Protein AF-A0A7N4UYV8-F1 (afdb_monomer_lite)

Foldseek 3Di:
DDDALVQQDDPPAGDDQVSVCVRVVHHDDPVRVVVVRCQCPPPVCVCVSPPDDDLVSCLVVPPDDPVCSVVSVVVVVVVVPPPPDCALQNVVCVVQVHDDDPVLVVVLVVCLVPPDPDPVVSVVLVCLSRVVDQWQLNCCVVVVPGDQDAPVPQRDGGDSLQNQPVPPVCPVVLLVVVLVVCVVVQWDWDDDSCCRRRVRTDVVRVDPDDDGPRCPDSDPDPDDDD

Sequence (226 aa):
MIVYLSDLWSRKEFVSKEELELIIEHQIDHFDYIKLKSFCTNKTNADKIRRKAINWEIIFIFKGSDKGLISKIYRELTQISKNPSHSPIDKWSKDMNRQFSDEEIKAISSHVKRCFKSLLIKEMQIETTLRYHYTPLRLAKMTGKDKDKCWMGCGKSGTPIHCWWNCEWIQPFWRAIWNYVQKVIKLCTSFGSSSVSIGLISQRDLKGGKGTHMCTNVCGDPFCSG

Secondary structure (DSSP, 8-state):
-PPPGGGGEETTEEPPHHHHHHHHTS---HHHHHHHHHHHHSHHHHHHHSPPPPHHHHHHH--S--TTHHHHHHHHHHHHTTS----HHHHHHHHHT-PPPHHHHHHHHHHHHHS-S-HHHHHHHHHHHHT-S--HHHHHHHHSSS--B-TT--SSB--HHIIIII-TTTHHHHHHHHHHHHHHHT------HHHHHH----HHHH---S-----S-----TT---

Structure (mmCIF, N/CA/C/O backbone):
data_AF-A0A7N4UYV8-F1
#
_entry.id   AF-A0A7N4UYV8-F1
#
loop_
_atom_site.group_PDB
_atom_site.id
_atom_site.type_symbol
_atom_site.label_atom_id
_atom_site.label_alt_id
_atom_site.label_comp_id
_atom_site.label_asym_id
_atom_site.label_entity_id
_atom_site.label_seq_id
_atom_site.pdbx_PDB_ins_code
_atom_site.Cartn_x
_atom_site.Cartn_y
_atom_site.Cartn_z
_atom_site.occupancy
_atom_site.B_iso_or_equiv
_atom_site.auth_seq_id
_atom_site.auth_comp_id
_atom_site.auth_asym_id
_atom_site.auth_atom_id
_atom_site.pdbx_PDB_model_num
ATOM 1 N N . MET A 1 1 ? -30.801 7.891 12.976 1.00 55.25 1 MET A N 1
ATOM 2 C CA . MET A 1 1 ? -30.135 8.392 14.195 1.00 55.25 1 MET A CA 1
ATOM 3 C C . MET A 1 1 ? -29.378 7.241 14.843 1.00 55.25 1 MET A C 1
ATOM 5 O O . MET A 1 1 ? -29.887 6.130 14.808 1.00 55.25 1 MET A O 1
ATOM 9 N N . ILE A 1 2 ? -28.153 7.461 15.330 1.00 61.94 2 ILE A N 1
ATOM 10 C CA . ILE A 1 2 ? -27.351 6.415 15.989 1.00 61.94 2 ILE A CA 1
ATOM 11 C C . ILE A 1 2 ? -27.470 6.644 17.494 1.00 61.94 2 ILE A C 1
ATOM 13 O O . ILE A 1 2 ? -27.054 7.698 17.964 1.00 61.94 2 ILE A O 1
ATOM 17 N N . VAL A 1 3 ? -28.046 5.675 18.203 1.00 68.62 3 VAL A N 1
ATOM 18 C CA . VAL A 1 3 ? -28.129 5.645 19.669 1.00 68.62 3 VAL A CA 1
ATOM 19 C C . VAL A 1 3 ? -26.936 4.843 20.169 1.00 68.62 3 VAL A C 1
ATOM 21 O O . VAL A 1 3 ? -26.739 3.699 19.747 1.00 68.62 3 VAL A O 1
ATOM 24 N N . TYR A 1 4 ? -26.120 5.431 21.035 1.00 72.75 4 TYR A N 1
ATOM 25 C CA . TYR A 1 4 ? -24.986 4.737 21.626 1.00 72.75 4 TYR A CA 1
ATOM 26 C C . TYR A 1 4 ? -25.391 4.086 22.942 1.00 72.75 4 TYR A C 1
ATOM 28 O O . TYR A 1 4 ? -26.245 4.579 23.673 1.00 72.75 4 TYR A O 1
ATOM 36 N N . LEU A 1 5 ? -24.725 2.982 23.290 1.00 75.50 5 LEU A N 1
ATOM 37 C CA . LEU A 1 5 ? -24.926 2.342 24.592 1.00 75.50 5 LEU A CA 1
ATOM 38 C C . LEU A 1 5 ? -24.689 3.336 25.737 1.00 75.50 5 LEU A C 1
ATOM 40 O O . LEU A 1 5 ? -25.431 3.306 26.704 1.00 75.50 5 LEU A O 1
ATOM 44 N N . SER A 1 6 ? -23.740 4.268 25.609 1.00 73.50 6 SER A N 1
ATOM 45 C CA . SER A 1 6 ? -23.512 5.327 26.604 1.00 73.50 6 SER A CA 1
ATOM 46 C C . SER A 1 6 ? -24.747 6.170 26.919 1.00 73.50 6 SER A C 1
ATOM 48 O O . SER A 1 6 ? -24.865 6.648 28.042 1.00 73.50 6 SER A O 1
ATOM 50 N N . ASP A 1 7 ? -25.656 6.328 25.959 1.00 77.75 7 ASP A N 1
ATOM 51 C CA . ASP A 1 7 ? -26.807 7.225 26.068 1.00 77.75 7 ASP A CA 1
ATOM 52 C C . ASP A 1 7 ? -27.906 6.621 26.961 1.00 77.75 7 ASP A C 1
ATOM 54 O O . ASP A 1 7 ? -28.762 7.332 27.470 1.00 77.75 7 ASP A O 1
ATOM 58 N N . LEU A 1 8 ? -27.844 5.313 27.241 1.00 83.00 8 LEU A N 1
ATOM 59 C CA . LEU A 1 8 ? -28.787 4.610 28.119 1.00 83.00 8 LEU A CA 1
ATOM 60 C C . LEU A 1 8 ? -28.547 4.866 29.620 1.00 83.00 8 LEU A C 1
ATOM 62 O O . LEU A 1 8 ? -29.268 4.324 30.465 1.00 83.00 8 LEU A O 1
ATOM 66 N N . TRP A 1 9 ? -27.528 5.650 29.984 1.00 82.56 9 TRP A N 1
ATOM 67 C CA . TRP A 1 9 ? -27.183 5.925 31.379 1.00 82.56 9 TRP A CA 1
ATOM 68 C C . TRP A 1 9 ? -27.086 7.419 31.684 1.00 82.56 9 TRP A C 1
ATOM 70 O O . TRP A 1 9 ? -26.301 8.146 31.080 1.00 82.56 9 TRP A O 1
ATOM 80 N N . SER A 1 10 ? -27.775 7.839 32.746 1.00 78.81 10 SER A N 1
ATOM 81 C CA . SER A 1 10 ? -27.548 9.122 33.409 1.00 78.81 10 SER A CA 1
ATOM 82 C C . SER A 1 10 ? -26.638 8.889 34.617 1.00 78.81 10 SER A C 1
ATOM 84 O O . SER A 1 10 ? -27.043 8.381 35.667 1.00 78.81 10 SER A O 1
ATOM 86 N N . ARG A 1 11 ? -25.345 9.200 34.457 1.00 73.94 11 ARG A N 1
ATOM 87 C CA . ARG A 1 11 ? -24.272 8.944 35.443 1.00 73.94 11 ARG A CA 1
ATOM 88 C C . ARG A 1 11 ? -24.119 7.459 35.813 1.00 73.94 11 ARG A C 1
ATOM 90 O O . ARG A 1 11 ? -23.289 6.766 35.235 1.00 73.94 11 ARG A O 1
ATOM 97 N N . LYS A 1 12 ? -24.859 6.987 36.824 1.00 74.56 12 LYS A N 1
ATOM 98 C CA . LYS A 1 12 ? -24.811 5.613 37.363 1.00 74.56 12 LYS A CA 1
ATOM 99 C C . LYS A 1 12 ? -26.143 4.876 37.240 1.00 74.56 12 LYS A C 1
ATOM 101 O O . LYS A 1 12 ? -26.173 3.662 37.462 1.00 74.56 12 LYS A O 1
ATOM 106 N N . GLU A 1 13 ? -27.211 5.571 36.872 1.00 80.06 13 GLU A N 1
ATOM 107 C CA . GLU A 1 13 ? -28.561 5.024 36.790 1.00 80.06 13 GLU A CA 1
ATOM 108 C C . GLU A 1 13 ? -28.989 4.890 35.330 1.00 80.06 13 GLU A C 1
ATOM 110 O O . GLU A 1 13 ? -28.494 5.598 34.454 1.00 80.06 13 GLU A O 1
ATOM 115 N N . PHE A 1 14 ? -29.832 3.897 35.058 1.00 84.88 14 PHE A N 1
ATOM 116 C CA . PHE A 1 14 ? -30.417 3.717 33.732 1.00 84.88 14 PHE A CA 1
ATOM 117 C C . PHE A 1 14 ? -31.440 4.830 33.495 1.00 84.88 14 PHE A C 1
ATOM 119 O O . PHE A 1 14 ? -32.207 5.127 34.412 1.00 84.88 14 PHE A O 1
ATOM 126 N N . VAL A 1 15 ? -31.438 5.421 32.299 1.00 89.62 15 VAL A N 1
ATOM 127 C CA . VAL A 1 15 ? -32.311 6.555 31.950 1.00 89.62 15 VAL A CA 1
ATOM 128 C C . VAL A 1 15 ? -33.794 6.245 32.174 1.00 89.62 15 VAL A C 1
ATOM 130 O O . VAL A 1 15 ? -34.234 5.083 32.118 1.00 89.62 15 VAL A O 1
ATOM 133 N N . SER A 1 16 ? -34.578 7.284 32.462 1.00 90.81 16 SER A N 1
ATOM 134 C CA . SER A 1 16 ? -36.032 7.140 32.572 1.00 90.81 16 SER A CA 1
ATOM 135 C C . SER A 1 16 ? -36.642 6.752 31.219 1.00 90.81 16 SER A C 1
ATOM 137 O O . SER A 1 16 ? -35.983 6.808 30.177 1.00 90.81 16 SER A O 1
ATOM 139 N N . LYS A 1 17 ? -37.903 6.307 31.224 1.00 90.06 17 LYS A N 1
ATOM 140 C CA . LYS A 1 17 ? -38.595 5.972 29.976 1.00 90.06 17 LYS A CA 1
ATOM 141 C C . LYS A 1 17 ? -38.700 7.211 29.082 1.00 90.06 17 LYS A C 1
ATOM 143 O O . LYS A 1 17 ? -38.385 7.142 27.902 1.00 90.06 17 LYS A O 1
ATOM 148 N N . GLU A 1 18 ? -39.052 8.340 29.680 1.00 89.44 18 GLU A N 1
ATOM 149 C CA . GLU A 1 18 ? -39.218 9.633 29.018 1.00 89.44 18 GLU A CA 1
ATOM 150 C C . GLU A 1 18 ? -37.887 10.139 28.444 1.00 89.44 18 GLU A C 1
ATOM 152 O O . GLU A 1 18 ? -37.827 10.583 27.302 1.00 89.44 18 GLU A O 1
ATOM 157 N N . GLU A 1 19 ? -36.793 10.020 29.203 1.00 88.94 19 GLU A N 1
ATOM 158 C CA . GLU A 1 19 ? -35.448 10.370 28.728 1.00 88.94 19 GLU A CA 1
ATOM 159 C C . GLU A 1 19 ? -35.010 9.493 27.549 1.00 88.94 19 GLU A C 1
ATOM 161 O O . GLU A 1 19 ? -34.422 9.990 26.589 1.00 88.94 19 GLU A O 1
ATOM 166 N N . LEU A 1 20 ? -35.314 8.193 27.595 1.00 88.38 20 LEU A N 1
ATOM 167 C CA . LEU A 1 20 ? -34.989 7.281 26.505 1.00 88.38 20 LEU A CA 1
ATOM 168 C C . LEU A 1 20 ? -35.766 7.629 25.233 1.00 88.38 20 LEU A C 1
ATOM 170 O O . LEU A 1 20 ? -35.172 7.654 24.159 1.00 88.38 20 LEU A O 1
ATOM 174 N N . GLU A 1 21 ? -37.061 7.921 25.354 1.00 90.25 21 GLU A N 1
ATOM 175 C CA . GLU A 1 21 ? -37.921 8.331 24.236 1.00 90.25 21 GLU A CA 1
ATOM 176 C C . GLU A 1 21 ? -37.428 9.625 23.575 1.00 90.25 21 GLU A C 1
ATOM 178 O O . GLU A 1 21 ? -37.479 9.748 22.351 1.00 90.25 21 GLU A O 1
ATOM 183 N N . LEU A 1 22 ? -36.869 10.554 24.361 1.00 88.31 22 LEU A N 1
ATOM 184 C CA . LEU A 1 22 ? -36.211 11.757 23.844 1.00 88.31 22 LEU A CA 1
ATOM 185 C C . LEU A 1 22 ? -34.933 11.435 23.058 1.00 88.31 22 LEU A C 1
ATOM 187 O O . LEU A 1 22 ? -34.687 12.044 22.023 1.00 88.31 22 LEU A O 1
ATOM 191 N N . ILE A 1 23 ? -34.127 10.478 23.525 1.00 85.31 23 ILE A N 1
ATOM 192 C CA . ILE A 1 23 ? -32.871 10.078 22.864 1.00 85.31 23 ILE A CA 1
ATOM 193 C C . ILE A 1 23 ? -33.139 9.339 21.550 1.00 85.31 23 ILE A C 1
ATOM 195 O O . ILE A 1 23 ? -32.412 9.520 20.573 1.00 85.31 23 ILE A O 1
ATOM 199 N N . ILE A 1 24 ? -34.154 8.473 21.528 1.00 86.31 24 ILE A N 1
ATOM 200 C CA . ILE A 1 24 ? -34.499 7.669 20.349 1.00 86.31 24 ILE A CA 1
ATOM 201 C C . ILE A 1 24 ? -35.490 8.378 19.414 1.00 86.31 24 ILE A C 1
ATOM 203 O O . ILE A 1 24 ? -35.749 7.859 18.329 1.00 86.31 24 ILE A O 1
ATOM 207 N N . GLU A 1 25 ? -36.007 9.547 19.815 1.00 86.44 25 GLU A N 1
ATOM 208 C CA . GLU A 1 25 ? -37.045 10.330 19.118 1.0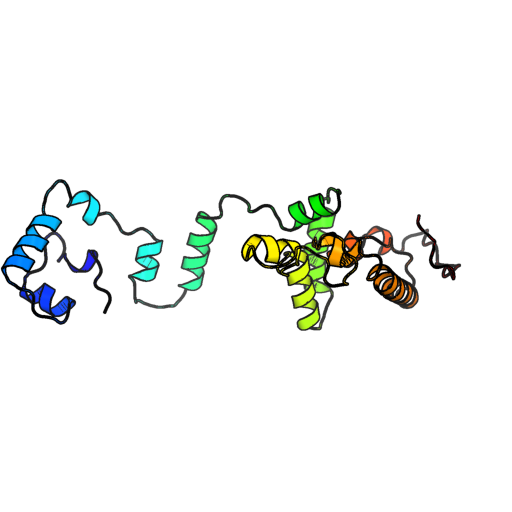0 86.44 25 GLU A CA 1
ATOM 209 C C . GLU A 1 25 ? -38.264 9.470 18.722 1.00 86.44 25 GLU A C 1
ATOM 211 O O . GLU A 1 25 ? -38.882 9.649 17.670 1.00 86.44 25 GLU A O 1
ATOM 216 N N . HIS A 1 26 ? -38.602 8.486 19.557 1.00 87.12 26 HIS A N 1
ATOM 217 C CA . HIS A 1 26 ? -39.658 7.510 19.303 1.00 87.12 26 HIS A CA 1
ATOM 218 C C . HIS A 1 26 ? -40.265 7.018 20.616 1.00 87.12 26 HIS A C 1
ATOM 220 O O . HIS A 1 26 ? -39.564 6.921 21.620 1.00 87.12 26 HIS A O 1
ATOM 226 N N . GLN A 1 27 ? -41.554 6.670 20.607 1.00 90.44 27 GLN A N 1
ATOM 227 C CA . GLN A 1 27 ? -42.181 6.050 21.775 1.00 90.44 27 GLN A CA 1
ATOM 228 C C . GLN A 1 27 ? -41.711 4.607 21.931 1.00 90.44 27 GLN A C 1
ATOM 230 O O . GLN A 1 27 ? -41.614 3.867 20.951 1.00 90.44 27 GLN A O 1
ATOM 235 N N . ILE A 1 28 ? -41.461 4.198 23.172 1.00 89.81 28 ILE A N 1
ATOM 236 C CA . ILE A 1 28 ? -41.141 2.813 23.503 1.00 89.81 28 ILE A CA 1
ATOM 237 C C . ILE A 1 28 ? -42.301 2.204 24.286 1.00 89.81 28 ILE A C 1
ATOM 239 O O . ILE A 1 28 ? -42.890 2.834 25.172 1.00 89.81 28 ILE A O 1
ATOM 243 N N . ASP A 1 29 ? -42.646 0.955 23.980 1.00 94.00 29 ASP A N 1
ATOM 244 C CA . ASP A 1 29 ? -43.611 0.236 24.801 1.00 94.00 29 ASP A CA 1
ATOM 245 C C . ASP A 1 29 ? -43.091 0.092 26.244 1.00 94.00 29 ASP A C 1
ATOM 247 O O . ASP A 1 29 ? -41.888 0.002 26.513 1.00 94.00 29 ASP A O 1
ATOM 251 N N . HIS A 1 30 ? -44.009 0.101 27.208 1.00 91.25 30 HIS A N 1
ATOM 252 C CA . HIS A 1 30 ? -43.644 0.023 28.617 1.00 91.25 30 HIS A CA 1
ATOM 253 C C . HIS A 1 30 ? -42.982 -1.320 28.978 1.00 91.25 30 HIS A C 1
ATOM 255 O O . HIS A 1 30 ? -42.017 -1.338 29.748 1.00 91.25 30 HIS A O 1
ATOM 261 N N . PHE A 1 31 ? -43.444 -2.441 28.411 1.00 92.75 31 PHE A N 1
ATOM 262 C CA . PHE A 1 31 ? -42.811 -3.742 28.632 1.00 92.75 31 PHE A CA 1
ATOM 263 C C . PHE A 1 31 ? -41.440 -3.819 27.963 1.00 92.75 31 PHE A C 1
ATOM 265 O O . PHE A 1 31 ? -40.508 -4.363 28.563 1.00 92.75 31 PHE A O 1
ATOM 272 N N . ASP A 1 32 ? -41.283 -3.226 26.779 1.00 91.31 32 ASP A N 1
ATOM 273 C CA . ASP A 1 32 ? -39.985 -3.147 26.102 1.00 91.31 32 ASP A CA 1
ATOM 274 C C . ASP A 1 32 ? -38.971 -2.322 26.904 1.00 91.31 32 ASP A C 1
ATOM 276 O O . ASP A 1 32 ? -37.829 -2.760 27.083 1.00 91.31 32 ASP A O 1
ATOM 280 N N . TYR A 1 33 ? -39.391 -1.193 27.487 1.00 92.38 33 TYR A N 1
ATOM 281 C CA . TYR A 1 33 ? -38.558 -0.416 28.411 1.00 92.38 33 TYR A CA 1
ATOM 282 C C . TYR A 1 33 ? -38.120 -1.247 29.625 1.00 92.38 33 TYR A C 1
ATOM 284 O O . TYR A 1 33 ? -36.933 -1.276 29.960 1.00 92.38 33 TYR A O 1
ATOM 292 N N . ILE A 1 34 ? -39.045 -1.969 30.272 1.00 91.38 34 ILE A N 1
ATOM 293 C CA . ILE A 1 34 ? -38.721 -2.831 31.422 1.00 91.38 34 ILE A CA 1
ATOM 294 C C . ILE A 1 34 ? -37.726 -3.921 31.021 1.00 91.38 34 ILE A C 1
ATOM 296 O O . ILE A 1 34 ? -36.760 -4.178 31.747 1.00 91.38 34 ILE A O 1
ATOM 300 N N . LYS A 1 35 ? -37.936 -4.556 29.867 1.00 91.75 35 LYS A N 1
ATOM 301 C CA . LYS A 1 35 ? -37.077 -5.630 29.363 1.00 91.75 35 LYS A CA 1
ATOM 302 C C . LYS A 1 35 ? -35.672 -5.119 29.055 1.00 91.75 35 LYS A C 1
ATOM 304 O O . LYS A 1 35 ? -34.695 -5.744 29.473 1.00 91.75 35 LYS A O 1
ATOM 309 N N . LEU A 1 36 ? -35.565 -3.963 28.402 1.00 89.06 36 LEU A N 1
ATOM 310 C CA . LEU A 1 36 ? -34.295 -3.296 28.126 1.00 89.06 36 LEU A CA 1
ATOM 311 C C . LEU A 1 36 ? -33.577 -2.911 29.427 1.00 89.06 36 LEU A C 1
ATOM 313 O O . LEU A 1 36 ? -32.414 -3.268 29.619 1.00 89.06 36 LEU A O 1
ATOM 317 N N . LYS A 1 37 ? -34.282 -2.265 30.363 1.00 89.50 37 LYS A N 1
ATOM 318 C CA . LYS A 1 37 ? -33.741 -1.882 31.674 1.00 89.50 37 LYS A CA 1
ATOM 319 C C . LYS A 1 37 ? -33.238 -3.097 32.448 1.00 89.50 37 LYS A C 1
ATOM 321 O O . LYS A 1 37 ? -32.127 -3.072 32.975 1.00 89.50 37 LYS A O 1
ATOM 326 N N . SER A 1 38 ? -34.017 -4.176 32.490 1.00 88.75 38 SER A N 1
ATOM 327 C CA . SER A 1 38 ? -33.638 -5.438 33.135 1.00 88.75 38 SER A CA 1
ATOM 328 C C . SER A 1 38 ? -32.370 -6.029 32.512 1.00 88.75 38 SER A C 1
ATOM 330 O O . SER A 1 38 ? -31.422 -6.364 33.224 1.00 88.75 38 SER A O 1
ATOM 332 N N . PHE A 1 39 ? -32.301 -6.074 31.179 1.00 87.31 39 PHE A N 1
ATOM 333 C CA . PHE A 1 39 ? -31.140 -6.590 30.455 1.00 87.31 39 PHE A CA 1
ATOM 334 C C . PHE A 1 39 ? -29.868 -5.776 30.736 1.00 87.31 39 PHE A C 1
ATOM 336 O O . PHE A 1 39 ? -28.810 -6.352 30.999 1.00 87.31 39 PHE A O 1
ATOM 343 N N . CYS A 1 40 ? -29.984 -4.447 30.719 1.00 82.81 40 CYS A N 1
ATOM 344 C CA . CYS A 1 40 ? -28.881 -3.509 30.915 1.00 82.81 40 CYS A CA 1
ATOM 345 C C . CYS A 1 40 ? -28.409 -3.390 32.377 1.00 82.81 40 CYS A C 1
ATOM 347 O O . CYS A 1 40 ? -27.260 -3.014 32.614 1.00 82.81 40 CYS A O 1
ATOM 349 N N . THR A 1 41 ? -29.267 -3.695 33.356 1.00 82.56 41 THR A N 1
ATOM 350 C CA . THR A 1 41 ? -28.953 -3.594 34.799 1.00 82.56 41 THR A CA 1
ATOM 351 C C . THR A 1 41 ? -28.601 -4.929 35.458 1.00 82.56 41 THR A C 1
ATOM 353 O O . THR A 1 41 ? -28.092 -4.938 36.580 1.00 82.56 41 THR A O 1
ATOM 356 N N . ASN A 1 42 ? -28.805 -6.057 34.770 1.00 85.19 42 ASN A N 1
ATOM 357 C CA . ASN A 1 42 ? -28.395 -7.375 35.252 1.00 85.19 42 ASN A CA 1
ATOM 358 C C . ASN A 1 42 ? -26.879 -7.410 35.527 1.00 85.19 42 ASN A C 1
ATOM 360 O O . ASN A 1 42 ? -26.090 -7.128 34.629 1.00 85.19 42 ASN A O 1
ATOM 364 N N . LYS A 1 43 ? -26.467 -7.817 36.737 1.00 74.44 43 LYS A N 1
ATOM 365 C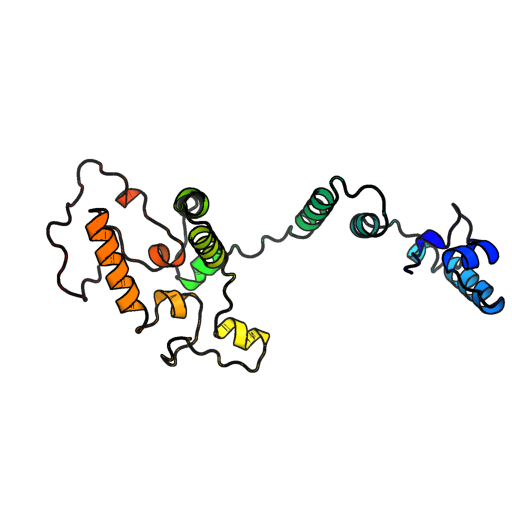 CA . LYS A 1 43 ? -25.058 -7.886 37.175 1.00 74.44 43 LYS A CA 1
ATOM 366 C C . LYS A 1 43 ? -24.139 -8.617 36.189 1.00 74.44 43 LYS A C 1
ATOM 368 O O . LYS A 1 43 ? -23.008 -8.190 36.005 1.00 74.44 43 LYS A O 1
ATOM 373 N N . THR A 1 44 ? -24.607 -9.674 35.520 1.00 75.19 44 THR A N 1
ATOM 374 C CA . THR A 1 44 ? -23.781 -10.432 34.557 1.00 75.19 44 THR A CA 1
ATOM 375 C C . THR A 1 44 ? -23.500 -9.669 33.260 1.00 75.19 44 THR A C 1
ATOM 377 O O . THR A 1 44 ? -22.501 -9.931 32.587 1.00 75.19 44 THR A O 1
ATOM 380 N N . ASN A 1 45 ? -24.387 -8.744 32.889 1.00 73.81 45 ASN A N 1
ATOM 381 C CA . ASN A 1 45 ? -24.315 -7.973 31.648 1.00 73.81 45 ASN A CA 1
ATOM 382 C C . ASN A 1 45 ? -23.846 -6.535 31.891 1.00 73.81 45 ASN A C 1
ATOM 384 O O . ASN A 1 45 ? -23.205 -5.955 31.017 1.00 73.81 45 ASN A O 1
ATOM 388 N N . ALA A 1 46 ? -24.117 -5.982 33.074 1.00 71.94 46 ALA A N 1
ATOM 389 C CA . ALA A 1 46 ? -23.816 -4.607 33.444 1.00 71.94 46 ALA A CA 1
ATOM 390 C C . ALA A 1 46 ? -22.333 -4.277 33.244 1.00 71.94 46 ALA A C 1
ATOM 392 O O . ALA A 1 46 ? -22.034 -3.251 32.646 1.00 71.94 46 ALA A O 1
ATOM 393 N N . ASP A 1 47 ? -21.412 -5.162 33.636 1.00 73.12 47 ASP A N 1
ATOM 394 C CA . ASP A 1 47 ? -19.968 -4.928 33.475 1.00 73.12 47 ASP A CA 1
ATOM 395 C C . ASP A 1 47 ? -19.512 -4.986 32.009 1.00 73.12 47 ASP A C 1
ATOM 397 O O . ASP A 1 47 ? -18.638 -4.227 31.588 1.00 73.12 47 ASP A O 1
ATOM 401 N N . LYS A 1 48 ? -20.135 -5.850 31.195 1.00 75.44 48 LYS A N 1
ATOM 402 C CA . LYS A 1 48 ? -19.853 -5.948 29.752 1.00 75.44 48 LYS A CA 1
ATOM 403 C C . LYS A 1 48 ? -20.357 -4.722 29.000 1.00 75.44 48 LYS A C 1
ATOM 405 O O . LYS A 1 48 ? -19.702 -4.263 28.065 1.00 75.44 48 LYS A O 1
ATOM 410 N N . ILE A 1 49 ? -21.514 -4.206 29.406 1.00 74.25 49 ILE A N 1
ATOM 411 C CA . ILE A 1 49 ? -22.161 -3.072 28.755 1.00 74.25 49 ILE A CA 1
ATOM 412 C C . ILE A 1 49 ? -21.556 -1.740 29.229 1.00 74.25 49 ILE A C 1
ATOM 414 O O . ILE A 1 49 ? -21.316 -0.856 28.412 1.00 74.25 49 ILE A O 1
ATOM 418 N N . ARG A 1 50 ? -21.218 -1.616 30.519 1.00 71.44 50 ARG A N 1
ATOM 419 C CA . ARG A 1 50 ? -20.562 -0.433 31.111 1.00 71.44 50 ARG A CA 1
ATOM 420 C C . ARG A 1 50 ? -19.051 -0.404 30.902 1.00 71.44 50 ARG A C 1
ATOM 422 O O . ARG A 1 50 ? -18.349 0.349 31.583 1.00 71.44 50 ARG A O 1
ATOM 429 N N . ARG A 1 51 ? -18.516 -1.215 29.986 1.00 76.06 51 ARG A N 1
ATOM 430 C CA . ARG A 1 51 ? -17.088 -1.165 29.683 1.00 76.06 51 ARG A CA 1
ATOM 431 C C . ARG A 1 51 ? -16.711 0.238 29.219 1.00 76.06 51 ARG A C 1
ATOM 433 O O . ARG A 1 51 ? -17.454 0.906 28.502 1.00 76.06 51 ARG A O 1
ATOM 440 N N . LYS A 1 52 ? -15.518 0.675 29.609 1.00 72.00 52 LYS A N 1
ATOM 441 C CA . LYS A 1 52 ? -14.975 1.945 29.139 1.00 72.00 52 LYS A CA 1
ATOM 442 C C . LYS A 1 52 ? -14.829 1.886 27.616 1.00 72.00 52 LYS A C 1
ATOM 444 O O . LYS A 1 52 ? -14.274 0.917 27.091 1.00 72.00 52 LYS A O 1
ATOM 449 N N . ALA A 1 53 ? -15.326 2.912 26.928 1.00 74.94 53 ALA A N 1
ATOM 450 C CA . ALA A 1 53 ? -15.124 3.059 25.494 1.00 74.94 53 ALA A CA 1
ATOM 451 C C . ALA A 1 53 ? -13.619 3.061 25.185 1.00 74.94 53 ALA A C 1
ATOM 453 O O . ALA A 1 53 ? -12.840 3.731 25.874 1.00 74.94 53 ALA A O 1
ATOM 454 N N . ILE A 1 54 ? -13.202 2.304 24.172 1.00 80.44 54 ILE A N 1
ATOM 455 C CA . ILE A 1 54 ? -11.811 2.351 23.706 1.00 80.44 54 ILE A CA 1
ATOM 456 C C . ILE A 1 54 ? -11.575 3.640 22.914 1.00 80.44 54 ILE A C 1
ATOM 458 O O . ILE A 1 54 ? -12.519 4.255 22.422 1.00 80.44 54 ILE A O 1
ATOM 462 N N . ASN A 1 55 ? -10.315 4.050 22.754 1.00 80.75 55 ASN A N 1
ATOM 463 C CA . ASN A 1 55 ? -9.966 5.299 22.063 1.00 80.75 55 ASN A CA 1
ATOM 464 C C . ASN A 1 55 ? -10.647 5.446 20.689 1.00 80.75 55 ASN A C 1
ATOM 466 O O . ASN A 1 55 ? -11.088 6.539 20.348 1.00 80.75 55 ASN A O 1
ATOM 470 N N . TRP A 1 56 ? -10.788 4.350 19.936 1.00 81.75 56 TRP A N 1
ATOM 471 C CA . TRP A 1 56 ? -11.523 4.315 18.667 1.00 81.75 56 TRP A CA 1
ATOM 472 C C . TRP A 1 56 ? -12.994 4.690 18.809 1.00 81.75 56 TRP A C 1
ATOM 474 O O . TRP A 1 56 ? -13.491 5.531 18.071 1.00 81.75 56 TRP A O 1
ATOM 484 N N . GLU A 1 57 ? -13.685 4.098 19.775 1.00 77.94 57 GLU A N 1
ATOM 485 C CA . GLU A 1 57 ? -15.093 4.394 20.033 1.00 77.94 57 GLU A CA 1
ATOM 486 C C . GLU A 1 57 ? -15.259 5.842 20.481 1.00 77.94 57 GLU A C 1
ATOM 488 O O . GLU A 1 57 ? -16.159 6.524 20.013 1.00 77.94 57 GLU A O 1
ATOM 493 N N . ILE A 1 58 ? -14.333 6.358 21.294 1.00 80.44 58 ILE A N 1
ATOM 494 C CA . ILE A 1 58 ? -14.322 7.772 21.688 1.00 80.44 58 ILE A CA 1
ATOM 495 C C . ILE A 1 58 ? -14.164 8.683 20.460 1.00 80.44 58 ILE A C 1
ATOM 497 O O . ILE A 1 58 ? -14.850 9.697 20.377 1.00 80.44 58 ILE A O 1
ATOM 501 N N . ILE A 1 59 ? -13.307 8.331 19.494 1.00 82.25 59 ILE A N 1
ATOM 502 C CA . ILE A 1 59 ? -13.131 9.095 18.246 1.00 82.25 59 ILE A CA 1
ATOM 503 C C . ILE A 1 59 ? -14.436 9.160 17.437 1.00 82.25 59 ILE A C 1
ATOM 505 O O . ILE A 1 59 ? -14.731 10.209 16.872 1.00 82.25 59 ILE A O 1
ATOM 509 N N . PHE A 1 60 ? -15.219 8.077 17.395 1.00 75.00 60 PHE A N 1
ATOM 510 C CA . PHE A 1 60 ? -16.474 8.025 16.632 1.00 75.00 60 PHE A CA 1
ATOM 511 C C . PHE A 1 60 ? -17.685 8.605 17.379 1.00 75.00 60 PHE A C 1
ATOM 513 O O . PHE A 1 60 ? -18.582 9.163 16.750 1.00 75.00 60 PHE A O 1
ATOM 520 N N . ILE A 1 61 ? -17.718 8.488 18.709 1.00 72.25 61 ILE A N 1
ATOM 521 C CA . ILE A 1 61 ? -18.825 8.963 19.553 1.00 72.25 61 ILE A CA 1
ATOM 522 C C . ILE A 1 61 ? -18.713 10.474 19.800 1.00 72.25 61 ILE A C 1
ATOM 524 O O . ILE A 1 61 ? -19.721 11.180 19.838 1.00 72.25 61 ILE A O 1
ATOM 528 N N . PHE A 1 62 ? -17.495 11.000 19.964 1.00 69.56 62 PHE A N 1
ATOM 529 C CA . PHE A 1 62 ? -17.290 12.392 20.355 1.00 69.56 62 PHE A CA 1
ATOM 530 C C . PHE A 1 62 ? -17.430 13.341 19.154 1.00 69.56 62 PHE A C 1
ATOM 532 O O . PHE A 1 62 ? -16.444 13.712 18.520 1.00 69.56 62 PHE A O 1
ATOM 539 N N . LYS A 1 63 ? -18.661 13.800 18.887 1.00 63.53 63 LYS A N 1
ATOM 540 C CA . LYS A 1 63 ? -19.011 14.851 17.903 1.00 63.53 63 LYS A CA 1
ATOM 541 C C . LYS A 1 63 ? -18.570 16.265 18.330 1.00 63.53 63 LYS A C 1
ATOM 543 O O . LYS A 1 63 ? -19.311 17.232 18.183 1.00 63.53 63 LYS A O 1
ATOM 548 N N . GLY A 1 64 ? -17.406 16.375 18.965 1.00 71.44 64 GLY A N 1
ATOM 549 C CA . GLY A 1 64 ? -16.848 17.649 19.405 1.00 71.44 64 GLY A CA 1
ATOM 550 C C . GLY A 1 64 ? -16.217 18.411 18.241 1.00 71.44 64 GLY A C 1
ATOM 551 O O . GLY A 1 64 ? -16.760 18.498 17.149 1.00 71.44 64 GLY A O 1
ATOM 552 N N . SER A 1 65 ? -15.029 18.965 18.468 1.00 73.75 65 SER A N 1
ATOM 553 C CA . SER A 1 65 ? -14.277 19.627 17.403 1.00 73.75 65 SER A CA 1
ATOM 554 C C . SER A 1 65 ? -13.520 18.618 16.536 1.00 73.75 65 SER A C 1
ATOM 556 O O . SER A 1 65 ? -12.748 17.808 17.055 1.00 73.75 65 SER A O 1
ATOM 558 N N . ASP A 1 66 ? -13.633 18.773 15.216 1.00 78.00 66 ASP A N 1
ATOM 559 C CA . ASP A 1 66 ? -12.831 18.045 14.220 1.00 78.00 66 ASP A CA 1
ATOM 560 C C . ASP A 1 66 ? -11.336 18.412 14.264 1.00 78.00 66 ASP A C 1
ATOM 562 O O . ASP A 1 66 ? -10.490 17.773 13.625 1.00 78.00 66 ASP A O 1
ATOM 566 N N . LYS A 1 67 ? -10.964 19.438 15.042 1.00 83.31 67 LYS A N 1
ATOM 567 C CA . LYS A 1 67 ? -9.578 19.887 15.165 1.00 83.31 67 LYS A CA 1
ATOM 568 C C . LYS A 1 67 ? -8.701 18.772 15.742 1.00 83.31 67 LYS A C 1
ATOM 570 O O . LYS A 1 67 ? -8.832 18.362 16.896 1.00 83.31 67 LYS A O 1
ATOM 575 N N . GLY A 1 68 ? -7.757 18.302 14.928 1.00 84.50 68 GLY A N 1
ATOM 576 C CA . GLY A 1 68 ? -6.826 17.233 15.298 1.00 84.50 68 GLY A CA 1
ATOM 577 C C . GLY A 1 68 ? -7.436 15.827 15.280 1.00 84.50 68 GLY A C 1
ATOM 578 O O . GLY A 1 68 ? -6.789 14.896 15.762 1.00 84.50 68 GLY A O 1
ATOM 579 N N . LEU A 1 69 ? -8.642 15.649 14.724 1.00 85.94 69 LEU A N 1
ATOM 580 C CA . LEU A 1 69 ? -9.281 14.339 14.569 1.00 85.94 69 LEU A CA 1
ATOM 581 C C . LEU A 1 69 ? -8.422 13.399 13.714 1.00 85.94 69 LEU A C 1
ATOM 583 O O . LEU A 1 69 ? -8.133 12.280 14.131 1.00 85.94 69 LEU A O 1
ATOM 587 N N . ILE A 1 70 ? -7.915 13.898 12.583 1.00 84.56 70 ILE A N 1
ATOM 588 C CA . ILE A 1 70 ? -6.992 13.164 11.705 1.00 84.56 70 ILE A CA 1
ATOM 589 C C . ILE A 1 70 ? -5.765 12.684 12.494 1.00 84.56 70 ILE A C 1
ATOM 591 O O . ILE A 1 70 ? -5.417 11.509 12.435 1.00 84.56 70 ILE A O 1
ATOM 595 N N . SER A 1 71 ? -5.142 13.554 13.294 1.00 86.88 71 SER A N 1
ATOM 596 C CA . SER A 1 71 ? -3.967 13.194 14.099 1.00 86.88 71 SER A CA 1
ATOM 597 C C . SER A 1 71 ? -4.277 12.120 15.147 1.00 86.88 71 SER A C 1
ATOM 599 O O . SER A 1 71 ? -3.458 11.229 15.372 1.00 86.88 71 SER A O 1
ATOM 601 N N . LYS A 1 72 ? -5.460 12.175 15.775 1.00 86.50 72 LYS A N 1
ATOM 602 C CA . LYS A 1 72 ? -5.926 11.135 16.706 1.00 86.50 72 LYS A CA 1
ATOM 603 C C . LYS A 1 72 ? -6.110 9.801 15.981 1.00 86.50 72 LYS A C 1
ATOM 605 O O . LYS A 1 72 ? -5.581 8.803 16.457 1.00 86.50 72 LYS A O 1
ATOM 610 N N . ILE A 1 73 ? -6.762 9.798 14.816 1.00 88.19 73 ILE A N 1
ATOM 611 C CA . ILE A 1 73 ? -6.944 8.597 13.984 1.00 88.19 73 ILE A CA 1
ATOM 612 C C . ILE A 1 73 ? -5.585 8.003 13.596 1.00 88.19 73 ILE A C 1
ATOM 614 O O . ILE A 1 73 ? -5.352 6.817 13.813 1.00 88.19 73 ILE A O 1
ATOM 618 N N . TYR A 1 74 ? -4.656 8.821 13.093 1.00 84.69 74 TYR A N 1
ATOM 619 C CA . TYR A 1 74 ? -3.312 8.364 12.726 1.00 84.69 74 TYR A CA 1
ATOM 620 C C . TYR A 1 74 ? -2.566 7.733 13.904 1.00 84.69 74 TYR A C 1
ATOM 622 O O . TYR A 1 74 ? -1.918 6.700 13.735 1.00 84.69 74 TYR A O 1
ATOM 630 N N . ARG A 1 75 ? -2.669 8.312 15.106 1.00 86.25 75 ARG A N 1
ATOM 631 C CA . ARG A 1 75 ? -2.043 7.752 16.310 1.00 86.25 75 ARG A CA 1
ATOM 632 C C . ARG A 1 75 ? -2.604 6.372 16.650 1.00 86.25 75 ARG A C 1
ATOM 634 O O . ARG A 1 75 ? -1.819 5.465 16.912 1.00 86.25 75 ARG A O 1
ATOM 641 N N . GLU A 1 76 ? -3.925 6.203 16.618 1.00 87.38 76 GLU A N 1
ATOM 642 C CA . GLU A 1 76 ? -4.550 4.904 16.896 1.00 87.38 76 GLU A CA 1
ATOM 643 C C . GLU A 1 76 ? -4.220 3.866 15.807 1.00 87.38 76 GLU A C 1
ATOM 645 O O . GLU A 1 76 ? -3.892 2.724 16.128 1.00 87.38 76 GLU A O 1
ATOM 650 N N . LEU A 1 77 ? -4.203 4.259 14.526 1.00 83.75 77 LEU A N 1
ATOM 651 C CA . LEU A 1 77 ? -3.772 3.389 13.420 1.00 83.75 77 LEU A CA 1
ATOM 652 C C . LEU A 1 77 ? -2.322 2.921 13.590 1.00 83.75 77 LEU A C 1
ATOM 654 O O . LEU A 1 77 ? -2.032 1.738 13.419 1.00 83.75 77 LEU A O 1
ATOM 658 N N . THR A 1 78 ? -1.426 3.830 13.984 1.00 80.31 78 THR A N 1
ATOM 659 C CA . THR A 1 78 ? 0.000 3.528 14.192 1.00 80.31 78 THR A CA 1
ATOM 660 C C . THR A 1 78 ? 0.210 2.519 15.328 1.00 80.31 78 THR A C 1
ATOM 662 O O . THR A 1 78 ? 1.113 1.687 15.271 1.00 80.31 78 THR A O 1
ATOM 665 N N . GLN A 1 79 ? -0.635 2.551 16.366 1.00 78.69 79 GLN A N 1
ATOM 666 C CA . GLN A 1 79 ? -0.578 1.582 17.465 1.00 78.69 79 GLN A CA 1
ATOM 667 C C . GLN A 1 79 ? -1.055 0.182 17.060 1.00 78.69 79 GLN A C 1
ATOM 669 O O . GLN A 1 79 ? -0.577 -0.801 17.627 1.00 78.69 79 GLN A O 1
ATOM 674 N N . ILE A 1 80 ? -1.979 0.083 16.100 1.00 75.38 80 ILE A N 1
ATOM 675 C CA . ILE A 1 80 ? -2.457 -1.197 15.555 1.00 75.38 80 ILE A CA 1
ATOM 676 C C . ILE A 1 80 ? -1.432 -1.777 14.576 1.00 75.38 80 ILE A C 1
ATOM 678 O O . ILE A 1 80 ? -1.200 -2.985 14.559 1.00 75.38 80 ILE A O 1
ATOM 682 N N . SER A 1 81 ? -0.752 -0.930 13.801 1.00 65.19 81 SER A N 1
ATOM 683 C CA . SER A 1 81 ? 0.241 -1.344 12.806 1.00 65.19 81 SER A CA 1
ATOM 684 C C . SER A 1 81 ? 1.608 -1.733 13.395 1.00 65.19 81 SER A C 1
ATOM 686 O O . SER A 1 81 ? 2.625 -1.580 12.724 1.00 65.19 81 SER A O 1
ATOM 688 N N . LYS A 1 82 ? 1.669 -2.227 14.642 1.00 60.72 82 LYS A N 1
ATOM 689 C CA . LYS A 1 82 ? 2.920 -2.659 15.305 1.00 60.72 82 LYS A CA 1
ATOM 690 C C . LYS A 1 82 ? 3.610 -3.832 14.613 1.00 60.72 82 LYS A C 1
ATOM 692 O O . LYS A 1 82 ? 4.804 -4.027 14.811 1.00 60.72 82 LYS A O 1
ATOM 697 N N . ASN A 1 83 ? 2.881 -4.592 13.799 1.00 56.81 83 ASN A N 1
ATOM 698 C CA . ASN A 1 83 ? 3.503 -5.518 12.869 1.00 56.81 83 ASN A CA 1
ATOM 699 C C . ASN A 1 83 ? 4.012 -4.701 11.681 1.00 56.81 83 ASN A C 1
ATOM 701 O O . ASN A 1 83 ? 3.177 -4.132 10.969 1.00 56.81 83 ASN A O 1
ATOM 705 N N . PRO A 1 84 ? 5.332 -4.634 11.433 1.00 53.88 84 PRO A N 1
ATOM 706 C CA . PRO A 1 84 ? 5.819 -4.063 10.195 1.00 53.88 84 PRO A CA 1
ATOM 707 C C . PRO A 1 84 ? 5.218 -4.903 9.069 1.00 53.88 84 PRO A C 1
ATOM 709 O O . PRO A 1 84 ? 5.581 -6.060 8.862 1.00 53.88 84 PRO A O 1
ATOM 712 N N . SER A 1 85 ? 4.227 -4.339 8.374 1.00 54.88 85 SER A N 1
ATOM 713 C CA . SER A 1 85 ? 3.810 -4.846 7.072 1.00 54.88 85 SER A CA 1
ATOM 714 C C . SER A 1 85 ? 5.088 -5.080 6.278 1.00 54.88 85 SER A C 1
ATOM 716 O O . SER A 1 85 ? 5.928 -4.178 6.258 1.00 54.88 85 SER A O 1
ATOM 718 N N . HIS A 1 86 ? 5.265 -6.273 5.689 1.00 59.28 86 HIS A N 1
ATOM 719 C CA . HIS A 1 86 ? 6.426 -6.556 4.841 1.00 59.28 86 HIS A CA 1
ATOM 720 C C . HIS A 1 86 ? 6.658 -5.351 3.940 1.00 59.28 86 HIS A C 1
ATOM 722 O O . HIS A 1 86 ? 5.761 -5.003 3.154 1.00 59.28 86 HIS A O 1
ATOM 728 N N . SER A 1 87 ? 7.811 -4.700 4.103 1.00 76.50 87 SER A N 1
ATOM 729 C CA . SER A 1 87 ? 8.094 -3.453 3.417 1.00 76.50 87 SER A CA 1
ATOM 730 C C . SER A 1 87 ? 7.893 -3.696 1.921 1.00 76.50 87 SER A C 1
ATOM 732 O O . SER A 1 87 ? 8.249 -4.770 1.421 1.00 76.50 87 SER A O 1
ATOM 734 N N . PRO A 1 88 ? 7.305 -2.757 1.161 1.00 83.31 88 PRO A N 1
ATOM 735 C CA . PRO A 1 88 ? 7.280 -2.862 -0.295 1.00 83.31 88 PRO A CA 1
ATOM 736 C C . PRO A 1 88 ? 8.662 -3.207 -0.870 1.00 83.31 88 PRO A C 1
ATOM 738 O O . PRO A 1 88 ? 8.749 -3.970 -1.828 1.00 83.31 88 PRO A O 1
ATOM 741 N N . ILE A 1 89 ? 9.727 -2.742 -0.208 1.00 84.88 89 ILE A N 1
ATOM 742 C CA . ILE A 1 89 ? 11.124 -3.062 -0.506 1.00 84.88 89 ILE A CA 1
ATOM 743 C C . ILE A 1 89 ? 11.437 -4.544 -0.284 1.00 84.88 89 ILE A C 1
ATOM 745 O O . ILE A 1 89 ? 12.044 -5.150 -1.157 1.00 84.88 89 ILE A O 1
ATOM 749 N N . ASP A 1 90 ? 10.982 -5.167 0.806 1.00 86.44 90 ASP A N 1
ATOM 750 C CA . ASP A 1 90 ? 11.177 -6.608 1.043 1.00 86.44 90 ASP A CA 1
ATOM 751 C C . ASP A 1 90 ? 10.508 -7.439 -0.053 1.00 86.44 90 ASP A C 1
ATOM 753 O O . ASP A 1 90 ? 11.021 -8.468 -0.492 1.00 86.44 90 ASP A O 1
ATOM 757 N N . LYS A 1 91 ? 9.338 -6.988 -0.521 1.00 88.25 91 LYS A N 1
ATOM 758 C CA . LYS A 1 91 ? 8.636 -7.651 -1.623 1.00 88.25 91 LYS A CA 1
ATOM 759 C C . LYS A 1 91 ? 9.377 -7.465 -2.947 1.00 88.25 91 LYS A C 1
ATOM 761 O O . LYS A 1 91 ? 9.464 -8.418 -3.713 1.00 88.25 91 LYS A O 1
ATOM 766 N N . TRP A 1 92 ? 9.932 -6.279 -3.200 1.00 88.38 92 TRP A N 1
ATOM 767 C CA . TRP A 1 92 ? 10.809 -6.046 -4.349 1.00 88.38 92 TRP A CA 1
ATOM 768 C C . TRP A 1 92 ? 12.090 -6.882 -4.280 1.00 88.38 92 TRP A C 1
ATOM 770 O O . TRP A 1 92 ? 12.487 -7.448 -5.291 1.00 88.38 92 TRP A O 1
ATOM 780 N N . SER A 1 93 ? 12.687 -7.019 -3.095 1.00 88.94 93 SER A N 1
ATOM 781 C CA . SER A 1 93 ? 13.871 -7.848 -2.844 1.00 88.94 93 SER A CA 1
ATOM 782 C C . SER A 1 93 ? 13.612 -9.307 -3.222 1.00 88.94 93 SER A C 1
ATOM 784 O O . SER A 1 93 ? 14.378 -9.903 -3.980 1.00 88.94 93 SER A O 1
ATOM 786 N N . LYS A 1 94 ? 12.462 -9.852 -2.804 1.00 88.94 94 LYS A N 1
ATOM 787 C CA . LYS A 1 94 ? 12.021 -11.202 -3.187 1.00 88.94 94 LYS A CA 1
ATOM 788 C C . LYS A 1 94 ? 11.791 -11.344 -4.692 1.00 88.94 94 LYS A C 1
ATOM 790 O O . LYS A 1 94 ? 12.302 -12.284 -5.288 1.00 88.94 94 LYS A O 1
ATOM 795 N N . ASP A 1 95 ? 11.056 -10.419 -5.308 1.00 87.50 95 ASP A N 1
ATOM 796 C CA . ASP A 1 95 ? 10.745 -10.467 -6.746 1.00 87.50 95 ASP A CA 1
ATOM 797 C C . ASP A 1 95 ? 12.002 -10.369 -7.628 1.00 87.50 95 ASP A C 1
ATOM 799 O O . ASP A 1 95 ? 12.054 -10.963 -8.704 1.00 87.50 95 ASP A O 1
ATOM 803 N N . MET A 1 96 ? 13.002 -9.601 -7.186 1.00 86.38 96 MET A N 1
ATOM 804 C CA . MET A 1 96 ? 14.273 -9.412 -7.893 1.00 86.38 96 MET A CA 1
ATOM 805 C C . MET A 1 96 ? 15.352 -10.417 -7.477 1.00 86.38 96 MET A C 1
ATOM 807 O O . MET A 1 96 ? 16.448 -10.373 -8.030 1.00 86.38 96 MET A O 1
ATOM 811 N N . ASN A 1 97 ? 15.061 -11.296 -6.513 1.00 88.06 97 ASN A N 1
ATOM 812 C CA . ASN A 1 97 ? 16.025 -12.205 -5.897 1.00 88.06 97 ASN A CA 1
ATOM 813 C C . ASN A 1 97 ? 17.323 -11.491 -5.455 1.00 88.06 97 ASN A C 1
ATOM 815 O O . ASN A 1 97 ? 18.431 -11.955 -5.720 1.00 88.06 97 ASN A O 1
ATOM 819 N N . ARG A 1 98 ? 17.182 -10.318 -4.822 1.00 87.00 98 ARG A N 1
ATOM 820 C CA . ARG A 1 98 ? 18.295 -9.436 -4.446 1.00 87.00 98 ARG A CA 1
ATOM 821 C C . ARG A 1 98 ? 18.027 -8.743 -3.116 1.00 87.00 98 ARG A C 1
ATOM 823 O O . ARG A 1 98 ? 16.989 -8.119 -2.949 1.00 87.00 98 ARG A O 1
ATOM 830 N N . GLN A 1 99 ? 19.015 -8.745 -2.224 1.00 87.06 99 GLN A N 1
ATOM 831 C CA . GLN A 1 99 ? 18.990 -7.921 -1.014 1.00 87.06 99 GLN A CA 1
ATOM 832 C C . GLN A 1 99 ? 19.430 -6.481 -1.318 1.00 87.06 99 GLN A C 1
ATOM 834 O O . GLN A 1 99 ? 20.385 -6.269 -2.068 1.00 87.06 99 GLN A O 1
ATOM 839 N N . PHE A 1 100 ? 18.731 -5.504 -0.739 1.00 84.88 100 PHE A N 1
ATOM 840 C CA . PHE A 1 100 ? 19.083 -4.083 -0.818 1.00 84.88 100 PHE A CA 1
ATOM 841 C C . PHE A 1 100 ? 19.797 -3.658 0.462 1.00 84.88 100 PHE A C 1
ATOM 843 O O . PHE A 1 100 ? 19.372 -4.053 1.547 1.00 84.88 100 PHE A O 1
ATOM 850 N N . SER A 1 101 ? 20.853 -2.849 0.345 1.00 87.00 101 SER A N 1
ATOM 851 C CA . SER A 1 101 ? 21.499 -2.263 1.528 1.00 87.00 101 SER A CA 1
ATOM 852 C C . SER A 1 101 ? 20.687 -1.092 2.091 1.00 87.00 101 SER A C 1
ATOM 854 O O . SER A 1 101 ? 19.878 -0.483 1.383 1.00 87.00 101 SER A O 1
ATOM 856 N N . ASP A 1 102 ? 20.933 -0.722 3.347 1.00 84.50 102 ASP A N 1
ATOM 857 C CA . ASP A 1 102 ? 20.274 0.427 3.979 1.00 84.50 102 ASP A CA 1
ATOM 858 C C . ASP A 1 102 ? 20.538 1.739 3.217 1.00 84.50 102 ASP A C 1
ATOM 860 O O . ASP A 1 102 ? 19.656 2.597 3.103 1.00 84.50 102 ASP A O 1
ATOM 864 N N . GLU A 1 103 ? 21.724 1.890 2.620 1.00 84.19 103 GLU A N 1
ATOM 865 C CA . GLU A 1 103 ? 22.061 3.026 1.760 1.00 84.19 103 GLU A CA 1
ATOM 866 C C . GLU A 1 103 ? 21.219 3.046 0.484 1.00 84.19 103 GLU A C 1
ATOM 868 O O . GLU A 1 103 ? 20.751 4.113 0.082 1.00 84.19 103 GLU A O 1
ATOM 873 N N . GLU A 1 104 ? 21.002 1.889 -0.146 1.00 84.44 104 GLU A N 1
ATOM 874 C CA . GLU A 1 104 ? 20.170 1.768 -1.347 1.00 84.44 104 GLU A CA 1
ATOM 875 C C . GLU A 1 104 ? 18.706 2.072 -1.029 1.00 84.44 104 GLU A C 1
ATOM 877 O O . GLU A 1 104 ? 18.059 2.837 -1.745 1.00 84.44 104 GLU A O 1
ATOM 882 N N . ILE A 1 105 ? 18.201 1.564 0.094 1.00 84.50 105 ILE A N 1
ATOM 883 C CA . ILE A 1 105 ? 16.852 1.845 0.600 1.00 84.50 105 ILE A CA 1
ATOM 884 C C . ILE A 1 105 ? 16.666 3.347 0.848 1.00 84.50 105 ILE A C 1
ATOM 886 O O . ILE A 1 105 ? 15.679 3.963 0.418 1.00 84.50 105 ILE A O 1
ATOM 890 N N . LYS A 1 106 ? 17.647 3.975 1.502 1.00 82.62 106 LYS A N 1
ATOM 891 C CA . LYS A 1 106 ? 17.651 5.420 1.743 1.00 82.62 106 LYS A CA 1
ATOM 892 C C . LYS A 1 106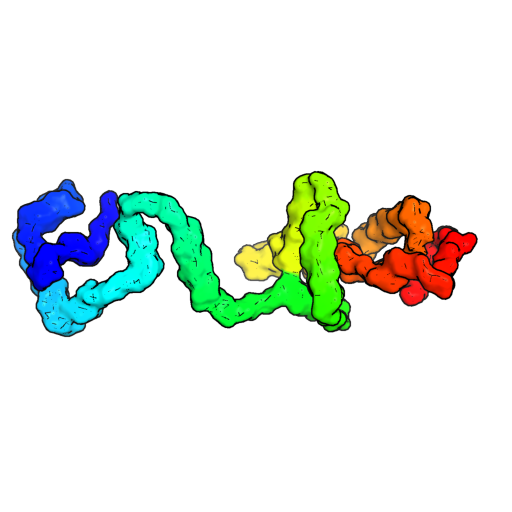 ? 17.741 6.208 0.435 1.00 82.62 106 LYS A C 1
ATOM 894 O O . LYS A 1 106 ? 17.042 7.212 0.289 1.00 82.62 106 LYS A O 1
ATOM 899 N N . ALA A 1 107 ? 18.542 5.753 -0.527 1.00 82.44 107 ALA A N 1
ATOM 900 C CA . ALA A 1 107 ? 18.642 6.369 -1.844 1.00 82.44 107 ALA A CA 1
ATOM 901 C C . ALA A 1 107 ? 17.301 6.311 -2.585 1.00 82.44 107 ALA A C 1
ATOM 903 O O . ALA A 1 107 ? 16.814 7.360 -2.999 1.00 82.44 107 ALA A O 1
ATOM 904 N N . ILE A 1 108 ? 16.659 5.140 -2.670 1.00 81.19 108 ILE A N 1
ATOM 905 C CA . ILE A 1 108 ? 15.343 4.961 -3.307 1.00 81.19 108 ILE A CA 1
ATOM 906 C C . ILE A 1 108 ? 14.332 5.943 -2.708 1.00 81.19 108 ILE A C 1
ATOM 908 O O . ILE A 1 108 ? 13.731 6.737 -3.431 1.00 81.19 108 ILE A O 1
ATOM 912 N N . SER A 1 109 ? 14.192 5.971 -1.379 1.00 78.88 109 SER A N 1
ATOM 913 C CA . SER A 1 109 ? 13.220 6.853 -0.712 1.00 78.88 109 SER A CA 1
ATOM 914 C C . SER A 1 109 ? 13.505 8.351 -0.911 1.00 78.88 109 SER A C 1
ATOM 916 O O . SER A 1 109 ? 12.575 9.157 -1.003 1.00 78.88 109 SER A O 1
ATOM 918 N N . SER A 1 110 ? 14.779 8.735 -1.014 1.00 79.81 110 SER A N 1
ATOM 919 C CA . SER A 1 110 ? 15.201 10.107 -1.309 1.00 79.81 110 SER A CA 1
ATOM 920 C C . SER A 1 110 ? 14.943 10.488 -2.772 1.00 79.81 110 SER A C 1
ATOM 922 O O . SER A 1 110 ? 14.435 11.577 -3.055 1.00 79.81 110 SER A O 1
ATOM 924 N N . HIS A 1 111 ? 15.234 9.582 -3.711 1.00 73.69 111 HIS A N 1
ATOM 925 C CA . HIS A 1 111 ? 15.064 9.802 -5.146 1.00 73.69 111 HIS A CA 1
ATOM 926 C C . HIS A 1 111 ? 13.607 10.072 -5.514 1.00 73.69 111 HIS A C 1
ATOM 928 O O . HIS A 1 111 ? 13.333 11.070 -6.180 1.00 73.69 111 HIS A O 1
ATOM 934 N N . VAL A 1 112 ? 12.667 9.271 -5.002 1.00 69.31 112 VAL A N 1
ATOM 935 C CA . VAL A 1 112 ? 11.230 9.478 -5.250 1.00 69.31 112 VAL A CA 1
ATOM 936 C C . VAL A 1 112 ? 10.771 10.880 -4.822 1.00 69.31 112 VAL A C 1
ATOM 938 O O . VAL A 1 112 ? 9.978 11.520 -5.512 1.00 69.31 112 VAL A O 1
ATOM 941 N N . LYS A 1 113 ? 11.320 11.420 -3.726 1.00 70.12 113 LYS A N 1
ATOM 942 C CA . LYS A 1 113 ? 10.981 12.769 -3.242 1.00 70.12 113 LYS A CA 1
ATOM 943 C C . LYS A 1 113 ? 11.593 13.885 -4.098 1.00 70.12 113 LYS A C 1
ATOM 945 O O . LYS A 1 113 ? 10.977 14.942 -4.248 1.00 70.12 113 LYS A O 1
ATOM 950 N N . ARG A 1 114 ? 12.796 13.675 -4.647 1.00 69.38 114 ARG A N 1
ATOM 951 C CA . ARG A 1 114 ? 13.640 14.747 -5.210 1.00 69.38 114 ARG A CA 1
ATOM 952 C C . ARG A 1 114 ? 13.697 14.802 -6.741 1.00 69.38 114 ARG A C 1
ATOM 954 O O . ARG A 1 114 ? 13.904 15.884 -7.279 1.00 69.38 114 ARG A O 1
ATOM 961 N N . CYS A 1 115 ? 13.544 13.681 -7.447 1.00 64.31 115 CYS A N 1
ATOM 962 C CA . CYS A 1 115 ? 13.961 13.577 -8.853 1.00 64.31 115 CYS A CA 1
ATOM 963 C C . CYS A 1 115 ? 13.033 14.239 -9.880 1.00 64.31 115 CYS A C 1
ATOM 965 O O . CYS A 1 115 ? 13.511 14.630 -10.942 1.00 64.31 115 CYS A O 1
ATOM 967 N N . PHE A 1 116 ? 11.738 14.404 -9.596 1.00 69.94 116 PHE A N 1
ATOM 968 C CA . PHE A 1 116 ? 10.778 14.834 -10.619 1.00 69.94 116 PHE A CA 1
ATOM 969 C C . PHE A 1 116 ? 10.044 16.123 -10.237 1.00 69.94 116 PHE A C 1
ATOM 971 O O . PHE A 1 116 ? 9.553 16.277 -9.120 1.00 69.94 116 PHE A O 1
ATOM 978 N N . LYS A 1 117 ? 9.952 17.075 -11.172 1.00 75.38 117 LYS A N 1
ATOM 979 C CA . LYS A 1 117 ? 9.130 18.287 -10.997 1.00 75.38 117 LYS A CA 1
ATOM 980 C C . LYS A 1 117 ? 7.652 18.031 -11.311 1.00 75.38 117 LYS A C 1
ATOM 982 O O . LYS A 1 117 ? 6.796 18.629 -10.673 1.00 75.38 117 LYS A O 1
ATOM 987 N N . SER A 1 118 ? 7.368 17.119 -12.243 1.00 84.31 118 SER A N 1
ATOM 988 C CA . SER A 1 118 ? 6.005 16.712 -12.596 1.00 84.31 118 SER A CA 1
ATOM 989 C C . SER A 1 118 ? 5.366 15.892 -11.475 1.00 84.31 118 SER A C 1
ATOM 991 O O . SER A 1 118 ? 5.956 14.914 -11.011 1.00 84.31 118 SER A O 1
ATOM 993 N N . LEU A 1 119 ? 4.157 16.284 -11.066 1.00 85.31 119 LEU A N 1
ATOM 994 C CA . LEU A 1 119 ? 3.370 15.558 -10.067 1.00 85.31 119 LEU A CA 1
ATOM 995 C C . LEU A 1 119 ? 2.981 14.165 -10.562 1.00 85.31 119 LEU A C 1
ATOM 997 O O . LEU A 1 119 ? 3.152 13.208 -9.819 1.00 85.31 119 LEU A O 1
ATOM 1001 N N . LEU A 1 120 ? 2.581 14.044 -11.831 1.00 85.25 120 LEU A N 1
ATOM 1002 C CA . LEU A 1 120 ? 2.198 12.764 -12.433 1.00 85.25 120 LEU A CA 1
ATOM 1003 C C . LEU A 1 120 ? 3.342 11.745 -12.364 1.00 85.25 120 LEU A C 1
ATOM 1005 O O . LEU A 1 120 ? 3.151 10.608 -11.956 1.00 85.25 120 LEU A O 1
ATOM 1009 N N . ILE A 1 121 ? 4.568 12.1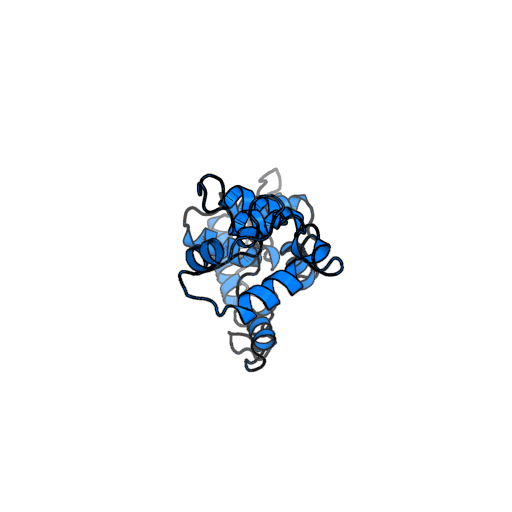64 -12.690 1.00 81.19 121 ILE A N 1
ATOM 1010 C CA . ILE A 1 121 ? 5.731 11.262 -12.667 1.00 81.19 121 ILE A CA 1
ATOM 1011 C C . ILE A 1 121 ? 6.113 10.895 -11.224 1.00 81.19 121 ILE A C 1
ATOM 1013 O O . ILE A 1 121 ? 6.478 9.752 -10.951 1.00 81.19 121 ILE A O 1
ATOM 1017 N N . LYS A 1 122 ? 6.007 11.846 -10.283 1.00 83.50 122 LYS A N 1
ATOM 1018 C CA . LYS A 1 122 ? 6.206 11.565 -8.852 1.00 83.50 122 LYS A CA 1
ATOM 1019 C C . LYS A 1 122 ? 5.214 10.526 -8.346 1.00 83.50 122 LYS A C 1
ATOM 1021 O O . LYS A 1 122 ? 5.627 9.587 -7.674 1.00 83.50 122 LYS A O 1
ATOM 1026 N N . GLU A 1 123 ? 3.938 10.702 -8.665 1.00 86.31 123 GLU A N 1
ATOM 1027 C CA . GLU A 1 123 ? 2.863 9.796 -8.276 1.00 86.31 123 GLU A CA 1
ATOM 1028 C C . GLU A 1 123 ? 3.106 8.396 -8.834 1.00 86.31 123 GLU A C 1
ATOM 1030 O O . GLU A 1 123 ? 3.205 7.452 -8.055 1.00 86.31 123 GLU A O 1
ATOM 1035 N N . MET A 1 124 ? 3.378 8.274 -10.136 1.00 83.88 124 MET A N 1
ATOM 1036 C CA . MET A 1 124 ? 3.709 6.990 -10.762 1.00 83.88 124 MET A CA 1
ATOM 1037 C C . MET A 1 124 ? 4.888 6.282 -10.078 1.00 83.88 124 MET A C 1
ATOM 1039 O O . MET A 1 124 ? 4.845 5.073 -9.837 1.00 83.88 124 MET A O 1
ATOM 1043 N N . GLN A 1 125 ? 5.947 7.019 -9.723 1.00 82.44 125 GLN A N 1
ATOM 1044 C CA . GLN A 1 125 ? 7.102 6.436 -9.040 1.00 82.44 125 GLN A CA 1
ATOM 1045 C C . GLN A 1 125 ? 6.762 5.992 -7.607 1.00 82.44 125 GLN A C 1
ATOM 1047 O O . GLN A 1 125 ? 7.230 4.941 -7.169 1.00 82.44 125 GLN A O 1
ATOM 1052 N N . ILE A 1 126 ? 5.946 6.760 -6.878 1.00 84.25 126 ILE A N 1
ATOM 1053 C CA . ILE A 1 126 ? 5.455 6.387 -5.542 1.00 84.25 126 ILE A CA 1
ATOM 1054 C C . ILE A 1 126 ? 4.600 5.121 -5.636 1.00 84.25 126 ILE A C 1
ATOM 1056 O O . ILE A 1 126 ? 4.836 4.169 -4.888 1.00 84.25 126 ILE A O 1
ATOM 1060 N N . GLU A 1 127 ? 3.646 5.086 -6.565 1.00 87.19 127 GLU A N 1
ATOM 1061 C CA . GLU A 1 127 ? 2.752 3.950 -6.778 1.00 87.19 127 GLU A CA 1
ATOM 1062 C C . GLU A 1 127 ? 3.518 2.676 -7.132 1.00 87.19 127 GLU A C 1
ATOM 1064 O O . GLU A 1 127 ? 3.256 1.614 -6.558 1.00 87.19 127 GLU A O 1
ATOM 1069 N N . THR A 1 128 ? 4.519 2.788 -8.006 1.00 85.38 128 THR A N 1
ATOM 1070 C CA . THR A 1 128 ? 5.372 1.662 -8.400 1.00 85.38 128 THR A CA 1
ATOM 1071 C C . THR A 1 128 ? 6.221 1.177 -7.226 1.00 85.38 128 THR A C 1
ATOM 1073 O O . THR A 1 128 ? 6.175 -0.006 -6.878 1.00 85.38 128 THR A O 1
ATOM 1076 N N . THR A 1 129 ? 6.939 2.074 -6.540 1.00 84.88 129 THR A N 1
ATOM 1077 C CA . THR A 1 129 ? 7.796 1.706 -5.400 1.00 84.88 129 THR A CA 1
ATOM 1078 C C . THR A 1 129 ? 6.987 1.066 -4.267 1.00 84.88 129 THR A C 1
ATOM 1080 O O . THR A 1 129 ? 7.434 0.086 -3.670 1.00 84.88 129 THR A O 1
ATOM 1083 N N . LEU A 1 130 ? 5.769 1.550 -4.011 1.00 85.94 130 LEU A N 1
ATOM 1084 C CA . LEU A 1 130 ? 4.866 0.999 -2.994 1.00 85.94 130 LEU A CA 1
ATOM 1085 C C . LEU A 1 130 ? 4.043 -0.210 -3.483 1.00 85.94 130 LEU A C 1
ATOM 1087 O O . LEU A 1 130 ? 3.371 -0.854 -2.675 1.00 85.94 130 LEU A O 1
ATOM 1091 N N . ARG A 1 131 ? 4.146 -0.576 -4.769 1.00 85.69 131 ARG A N 1
ATOM 1092 C CA . ARG A 1 131 ? 3.435 -1.697 -5.416 1.00 85.69 131 ARG A CA 1
ATOM 1093 C C . ARG A 1 131 ? 1.909 -1.548 -5.350 1.00 85.69 131 ARG A C 1
ATOM 1095 O O . ARG A 1 131 ? 1.192 -2.514 -5.064 1.00 85.69 131 ARG A O 1
ATOM 1102 N N . TYR A 1 132 ? 1.408 -0.340 -5.606 1.00 85.81 132 TYR A N 1
ATOM 1103 C CA . TYR A 1 132 ? -0.029 -0.055 -5.642 1.00 85.81 132 TYR A CA 1
ATOM 1104 C C . TYR A 1 132 ? -0.720 -0.621 -6.881 1.00 85.81 132 TYR A C 1
ATOM 1106 O O . TYR A 1 132 ? -1.857 -1.076 -6.772 1.00 85.81 132 TYR A O 1
ATOM 1114 N N . HIS A 1 133 ? -0.034 -0.675 -8.025 1.00 83.31 133 HIS A N 1
ATOM 1115 C CA . HIS A 1 133 ? -0.624 -1.175 -9.264 1.00 83.31 133 HIS A CA 1
ATOM 1116 C C . HIS A 1 133 ? -1.158 -2.614 -9.130 1.00 83.31 133 HIS A C 1
ATOM 1118 O O . HIS A 1 133 ? -0.504 -3.519 -8.593 1.00 83.31 133 HIS A O 1
ATOM 1124 N N . TYR A 1 134 ? -2.365 -2.832 -9.653 1.00 87.44 134 TYR A N 1
ATOM 1125 C CA . TYR A 1 134 ? -3.026 -4.132 -9.673 1.00 87.44 134 TYR A CA 1
ATOM 1126 C C . TYR A 1 134 ? -2.567 -4.956 -10.867 1.00 87.44 134 TYR A C 1
ATOM 1128 O O . TYR A 1 134 ? -3.116 -4.830 -11.950 1.00 87.44 134 TYR A O 1
ATOM 1136 N N . THR A 1 135 ? -1.574 -5.821 -10.687 1.00 90.44 135 THR A N 1
ATOM 1137 C CA . THR A 1 135 ? -1.110 -6.694 -11.774 1.00 90.44 135 THR A CA 1
ATOM 1138 C C . THR A 1 135 ? -2.108 -7.812 -12.088 1.00 90.44 135 THR A C 1
ATOM 1140 O O . THR A 1 135 ? -2.899 -8.168 -11.211 1.00 90.44 135 THR A O 1
ATOM 1143 N N . PRO A 1 136 ? -2.046 -8.442 -13.279 1.00 92.00 136 PRO A N 1
ATOM 1144 C CA . PRO A 1 136 ? -2.942 -9.544 -13.641 1.00 92.00 136 PRO A CA 1
ATOM 1145 C C . PRO A 1 136 ? -2.962 -10.664 -12.609 1.00 92.00 136 PRO A C 1
ATOM 1147 O O . PRO A 1 136 ? -4.024 -11.130 -12.213 1.00 92.00 136 PRO A O 1
ATOM 1150 N N . LEU A 1 137 ? -1.789 -11.046 -12.092 1.00 91.94 137 LEU A N 1
ATOM 1151 C CA . LEU A 1 137 ? -1.699 -12.066 -11.053 1.00 91.94 137 LEU A CA 1
ATOM 1152 C C . LEU A 1 137 ? -2.402 -11.639 -9.754 1.00 91.94 137 LEU A C 1
ATOM 1154 O O . LEU A 1 137 ? -2.979 -12.472 -9.058 1.00 91.94 137 LEU A O 1
ATOM 1158 N N . ARG A 1 138 ? -2.343 -10.351 -9.397 1.00 90.44 138 ARG A N 1
ATOM 1159 C CA . ARG A 1 138 ? -3.004 -9.824 -8.198 1.00 90.44 138 ARG A CA 1
ATOM 1160 C C . ARG A 1 138 ? -4.516 -9.743 -8.395 1.00 90.44 138 ARG A C 1
ATOM 1162 O O . ARG A 1 138 ? -5.244 -10.142 -7.493 1.00 90.44 138 ARG A O 1
ATOM 1169 N N . LEU A 1 139 ? -4.965 -9.288 -9.563 1.00 92.31 139 LEU A N 1
ATOM 1170 C CA . LEU A 1 139 ? -6.379 -9.241 -9.940 1.00 92.31 139 LEU A CA 1
ATOM 1171 C C . LEU A 1 139 ? -6.993 -10.639 -9.931 1.00 92.31 139 LEU A C 1
ATOM 1173 O O . LEU A 1 139 ? -7.956 -10.858 -9.206 1.00 92.31 139 LEU A O 1
ATOM 1177 N N . ALA A 1 140 ? -6.356 -11.605 -10.597 1.00 93.00 140 ALA A N 1
ATOM 1178 C CA . ALA A 1 140 ? -6.792 -12.999 -10.615 1.00 93.00 140 ALA A CA 1
ATOM 1179 C C . ALA A 1 140 ? -6.965 -13.581 -9.202 1.00 93.00 140 ALA A C 1
ATOM 1181 O O . ALA A 1 140 ? -7.953 -14.255 -8.924 1.00 93.00 140 ALA A O 1
ATOM 1182 N N . LYS A 1 141 ? -6.049 -13.274 -8.273 1.00 90.69 141 LYS A N 1
ATOM 1183 C CA . LYS A 1 141 ? -6.161 -13.700 -6.866 1.00 90.69 141 LYS A CA 1
ATOM 1184 C C . LYS A 1 141 ? -7.291 -13.009 -6.101 1.00 90.69 141 LYS A C 1
ATOM 1186 O O . LYS A 1 141 ? -7.837 -13.610 -5.184 1.00 90.69 141 LYS A O 1
ATOM 1191 N N . MET A 1 142 ? -7.597 -11.754 -6.421 1.00 89.88 142 MET A N 1
ATOM 1192 C CA . MET A 1 142 ? -8.632 -10.974 -5.736 1.00 89.88 142 MET A CA 1
ATOM 1193 C C . MET A 1 142 ? -10.038 -11.306 -6.236 1.00 89.88 142 MET A C 1
ATOM 1195 O O . MET A 1 142 ? -10.958 -11.419 -5.434 1.00 89.88 142 MET A O 1
ATOM 1199 N N . THR A 1 143 ? -10.211 -11.433 -7.551 1.00 90.19 143 THR A N 1
ATOM 1200 C CA . THR A 1 143 ? -11.523 -11.604 -8.188 1.00 90.19 143 THR A CA 1
ATOM 1201 C C . THR A 1 143 ? -11.852 -13.067 -8.470 1.00 90.19 143 THR A C 1
ATOM 1203 O O . THR A 1 143 ? -13.024 -13.403 -8.631 1.00 90.19 143 THR A O 1
ATOM 1206 N N . GLY A 1 144 ? -10.840 -13.938 -8.572 1.00 84.44 144 GLY A N 1
ATOM 1207 C CA . GLY A 1 144 ? -10.978 -15.359 -8.908 1.00 84.44 144 GLY A CA 1
ATOM 1208 C C . GLY A 1 144 ? -11.439 -15.644 -10.343 1.00 84.44 144 GLY A C 1
ATOM 1209 O O . GLY A 1 144 ? -11.489 -16.803 -10.743 1.00 84.44 144 GLY A O 1
ATOM 1210 N N . LYS A 1 145 ? -11.789 -14.609 -11.116 1.00 80.31 145 LYS A N 1
ATOM 1211 C CA . LYS A 1 145 ? -12.343 -14.714 -12.477 1.00 80.31 145 LYS A CA 1
ATOM 1212 C C . LYS A 1 145 ? -11.349 -14.281 -13.548 1.00 80.31 145 LYS A C 1
ATOM 1214 O O . LYS A 1 145 ? -11.422 -14.755 -14.681 1.00 80.31 145 LYS A O 1
ATOM 1219 N N . ASP A 1 146 ? -10.435 -13.383 -13.196 1.00 85.25 146 ASP A N 1
ATOM 1220 C CA . ASP A 1 146 ? -9.473 -12.836 -14.145 1.00 85.25 146 ASP A CA 1
ATOM 1221 C C . ASP A 1 146 ? -8.343 -13.825 -14.438 1.00 85.25 146 ASP A C 1
ATOM 1223 O O . ASP A 1 146 ? -7.926 -14.614 -13.587 1.00 85.25 146 ASP A O 1
ATOM 1227 N N . LYS A 1 147 ? -7.808 -13.757 -15.660 1.00 90.12 147 LYS A N 1
ATOM 1228 C CA . LYS A 1 147 ? -6.626 -14.533 -16.044 1.00 90.12 147 LYS A CA 1
ATOM 1229 C C . LYS A 1 147 ? -5.385 -13.926 -15.402 1.00 90.12 147 LYS A C 1
ATOM 1231 O O . LYS A 1 147 ? -5.169 -12.719 -15.454 1.00 90.12 147 LYS A O 1
ATOM 1236 N N . ASP A 1 148 ? -4.495 -14.778 -14.912 1.00 93.69 148 ASP A N 1
ATOM 1237 C CA . ASP A 1 148 ? -3.230 -14.365 -14.302 1.00 93.69 148 ASP A CA 1
ATOM 1238 C C . ASP A 1 148 ? -2.158 -13.944 -15.327 1.00 93.69 148 ASP A C 1
ATOM 1240 O O . ASP A 1 148 ? -0.982 -13.854 -14.984 1.00 93.69 148 ASP A O 1
ATOM 1244 N N . LYS A 1 149 ? -2.527 -13.717 -16.593 1.00 95.00 149 LYS A N 1
ATOM 1245 C CA . LYS A 1 149 ? -1.594 -13.567 -17.719 1.00 95.00 149 LYS A CA 1
ATOM 1246 C C . LYS A 1 149 ? -1.148 -12.126 -17.929 1.00 95.00 149 LYS A C 1
ATOM 1248 O O . LYS A 1 149 ? -1.908 -11.191 -17.716 1.00 95.00 149 LYS A O 1
ATOM 1253 N N . CYS A 1 150 ? 0.100 -11.966 -18.360 1.00 93.31 150 CYS A N 1
ATOM 1254 C CA . CYS A 1 150 ? 0.729 -10.679 -18.642 1.00 93.31 150 CYS A CA 1
ATOM 1255 C C . CYS A 1 150 ? -0.129 -9.780 -19.550 1.00 93.31 150 CYS A C 1
ATOM 1257 O O . CYS A 1 150 ? -0.662 -10.241 -20.559 1.00 93.31 150 CYS A O 1
ATOM 1259 N N . TRP A 1 151 ? -0.180 -8.480 -19.235 1.00 88.88 151 TRP A N 1
ATOM 1260 C CA . TRP A 1 151 ? -0.893 -7.470 -20.029 1.00 88.88 151 TRP A CA 1
ATOM 1261 C C . TRP A 1 151 ? -0.400 -7.358 -21.471 1.00 88.88 151 TRP A C 1
ATOM 1263 O O . TRP A 1 151 ? -1.178 -7.032 -22.357 1.00 88.88 151 TRP A O 1
ATOM 1273 N N . MET A 1 152 ? 0.874 -7.674 -21.712 1.00 90.19 152 MET A N 1
ATOM 1274 C CA . MET A 1 152 ? 1.467 -7.645 -23.051 1.00 90.19 152 MET A CA 1
ATOM 1275 C C . MET A 1 152 ? 1.089 -8.869 -23.899 1.00 90.19 152 MET A C 1
ATOM 1277 O O . MET A 1 152 ? 1.573 -9.008 -25.015 1.00 90.19 152 MET A O 1
ATOM 1281 N N . GLY A 1 153 ? 0.287 -9.802 -23.372 1.00 89.19 153 GLY A N 1
ATOM 1282 C CA . GLY A 1 153 ? -0.182 -10.965 -24.129 1.00 89.19 153 GLY A CA 1
ATOM 1283 C C . GLY A 1 153 ? 0.867 -12.057 -24.353 1.00 89.19 153 GLY A C 1
ATOM 1284 O O . GLY A 1 153 ? 0.613 -13.005 -25.085 1.00 89.19 153 GLY A O 1
ATOM 1285 N N . CYS A 1 154 ? 2.024 -11.996 -23.689 1.00 92.12 154 CYS A N 1
ATOM 1286 C CA . CYS A 1 154 ? 3.127 -12.946 -23.887 1.00 92.12 154 CYS A CA 1
ATOM 1287 C C . CYS A 1 154 ? 2.887 -14.361 -23.312 1.00 92.12 154 CYS A C 1
ATOM 1289 O O . CYS A 1 154 ? 3.793 -15.190 -23.310 1.00 92.12 154 CYS A O 1
ATOM 1291 N N . GLY A 1 155 ? 1.709 -14.634 -22.742 1.00 91.31 155 GLY A N 1
ATOM 1292 C CA . GLY A 1 155 ? 1.332 -15.947 -22.196 1.00 91.31 155 GLY A CA 1
ATOM 1293 C C . GLY A 1 155 ? 1.930 -16.314 -20.826 1.00 91.31 155 GLY A C 1
ATOM 1294 O O . GLY A 1 155 ? 1.447 -17.251 -20.184 1.00 91.31 155 GLY A O 1
ATOM 1295 N N . LYS A 1 156 ? 2.927 -15.572 -20.326 1.00 94.06 156 LYS A N 1
ATOM 1296 C CA . LYS A 1 156 ? 3.526 -15.770 -18.989 1.00 94.06 156 LYS A CA 1
ATOM 1297 C C . LYS A 1 156 ? 2.665 -15.148 -17.876 1.00 94.06 156 LYS A C 1
ATOM 1299 O O . LYS A 1 156 ? 1.797 -14.313 -18.139 1.00 94.06 156 LYS A O 1
ATOM 1304 N N . SER A 1 157 ? 2.893 -15.568 -16.626 1.00 93.12 157 SER A N 1
ATOM 1305 C CA . SER A 1 157 ? 2.174 -15.023 -15.463 1.00 93.12 157 SER A CA 1
ATOM 1306 C C . SER A 1 157 ? 2.531 -13.548 -15.245 1.00 93.12 157 SER A C 1
ATOM 1308 O O . SER A 1 157 ? 3.702 -13.162 -15.250 1.00 93.12 157 SER A O 1
ATOM 1310 N N . GLY A 1 158 ? 1.512 -12.714 -15.063 1.00 93.06 158 GLY A N 1
ATOM 1311 C CA . GLY A 1 158 ? 1.597 -11.268 -14.898 1.00 93.06 158 GLY A CA 1
ATOM 1312 C C . GLY A 1 158 ? 2.005 -10.861 -13.484 1.00 93.06 158 GLY A C 1
ATOM 1313 O O . GLY A 1 158 ? 1.249 -10.183 -12.781 1.00 93.06 158 GLY A O 1
ATOM 1314 N N . THR A 1 159 ? 3.188 -11.293 -13.044 1.00 91.81 159 THR A N 1
ATOM 1315 C CA . THR A 1 159 ? 3.816 -10.778 -11.819 1.00 91.81 159 THR A CA 1
ATOM 1316 C C . THR A 1 159 ? 4.253 -9.318 -12.022 1.00 91.81 159 THR A C 1
ATOM 1318 O O . THR A 1 159 ? 4.490 -8.912 -13.163 1.00 91.81 159 THR A O 1
ATOM 1321 N N . PRO A 1 160 ? 4.404 -8.513 -10.949 1.00 88.56 160 PRO A N 1
ATOM 1322 C CA . PRO A 1 160 ? 4.904 -7.139 -11.066 1.00 88.56 160 PRO A CA 1
ATOM 1323 C C . PRO A 1 160 ? 6.229 -7.042 -11.819 1.00 88.56 160 PRO A C 1
ATOM 1325 O O . PRO A 1 160 ? 6.324 -6.303 -12.795 1.00 88.56 160 PRO A O 1
ATOM 1328 N N . ILE A 1 161 ? 7.218 -7.854 -11.439 1.00 89.69 161 ILE A N 1
ATOM 1329 C CA . ILE A 1 161 ? 8.525 -7.852 -12.099 1.00 89.69 161 ILE A CA 1
ATOM 1330 C C . ILE A 1 161 ? 8.455 -8.338 -13.549 1.00 89.69 161 ILE A C 1
ATOM 1332 O O . ILE A 1 161 ? 9.201 -7.855 -14.396 1.00 89.69 161 ILE A O 1
ATOM 1336 N N . HIS A 1 162 ? 7.549 -9.265 -13.871 1.00 91.06 162 HIS A N 1
ATOM 1337 C CA . HIS A 1 162 ? 7.391 -9.725 -15.242 1.00 91.06 162 HIS A CA 1
ATOM 1338 C C . HIS A 1 162 ? 6.783 -8.648 -16.135 1.00 91.06 162 HIS A C 1
ATOM 1340 O O . HIS A 1 162 ? 7.377 -8.310 -17.155 1.00 91.06 162 HIS A O 1
ATOM 1346 N N . CYS A 1 163 ? 5.637 -8.088 -15.742 1.00 89.56 163 CYS A N 1
ATOM 1347 C CA . CYS A 1 163 ? 4.961 -7.057 -16.527 1.00 89.56 163 CYS A CA 1
ATOM 1348 C C . CYS A 1 163 ? 5.837 -5.816 -16.721 1.00 89.56 163 CYS A C 1
ATOM 1350 O O . CYS A 1 163 ? 5.790 -5.206 -17.784 1.00 89.56 163 CYS A O 1
ATOM 1352 N N . TRP A 1 164 ? 6.629 -5.453 -15.709 1.00 86.06 164 TRP A N 1
ATOM 1353 C CA . TRP A 1 164 ? 7.429 -4.234 -15.746 1.00 86.06 164 TRP A CA 1
ATOM 1354 C C . TRP A 1 164 ? 8.813 -4.422 -16.364 1.00 86.06 164 TRP A C 1
ATOM 1356 O O . TRP A 1 164 ? 9.297 -3.521 -17.035 1.00 86.06 164 TRP A O 1
ATOM 1366 N N . TRP A 1 165 ? 9.455 -5.576 -16.159 1.00 87.69 165 TRP A N 1
ATOM 1367 C CA . TRP A 1 165 ? 10.842 -5.799 -16.565 1.00 87.69 165 TRP A CA 1
ATOM 1368 C C . TRP A 1 165 ? 11.021 -7.075 -17.392 1.00 87.69 165 TRP A C 1
ATOM 1370 O O . TRP A 1 165 ? 11.415 -6.980 -18.546 1.00 87.69 165 TRP A O 1
ATOM 1380 N N . ASN A 1 166 ? 10.722 -8.272 -16.875 1.00 89.75 166 ASN A N 1
ATOM 1381 C CA . ASN A 1 166 ? 11.120 -9.528 -17.546 1.00 89.75 166 ASN A CA 1
ATOM 1382 C C . ASN A 1 166 ? 10.349 -9.847 -18.843 1.00 89.75 166 ASN A C 1
ATOM 1384 O O . ASN A 1 166 ? 10.671 -10.831 -19.509 1.00 89.75 166 ASN A O 1
ATOM 1388 N N . CYS A 1 167 ? 9.289 -9.111 -19.184 1.00 92.50 167 CYS A N 1
ATOM 1389 C CA . CYS A 1 167 ? 8.513 -9.390 -20.387 1.00 92.50 167 CYS A CA 1
ATOM 1390 C C . CYS A 1 167 ? 9.334 -9.106 -21.655 1.00 92.50 167 CYS A C 1
ATOM 1392 O O . CYS A 1 167 ? 9.841 -8.009 -21.871 1.00 92.50 167 CYS A O 1
ATOM 1394 N N . GLU A 1 168 ? 9.414 -10.090 -22.545 1.00 91.50 168 GLU A N 1
ATOM 1395 C CA . GLU A 1 168 ? 10.171 -9.983 -23.800 1.00 91.50 168 GLU A CA 1
ATOM 1396 C C . GLU A 1 168 ? 9.683 -8.836 -24.693 1.00 91.50 168 GLU A C 1
ATOM 1398 O O . GLU A 1 168 ? 10.475 -8.239 -25.413 1.00 91.50 168 GLU A O 1
ATOM 1403 N N . TRP A 1 169 ? 8.404 -8.474 -24.586 1.00 89.75 169 TRP A N 1
ATOM 1404 C CA . TRP A 1 169 ? 7.804 -7.375 -25.341 1.00 89.75 169 TRP A CA 1
ATOM 1405 C C . TRP A 1 169 ? 8.097 -5.997 -24.738 1.00 89.75 169 TRP A C 1
ATOM 1407 O O . TRP A 1 169 ? 8.126 -5.014 -25.471 1.00 89.75 169 TRP A O 1
ATOM 1417 N N . ILE A 1 170 ? 8.339 -5.906 -23.421 1.00 89.62 170 ILE A N 1
ATOM 1418 C CA . ILE A 1 170 ? 8.650 -4.626 -22.756 1.00 89.62 170 ILE A CA 1
ATOM 1419 C C . ILE A 1 170 ? 10.154 -4.324 -22.753 1.00 89.62 170 ILE A C 1
ATOM 1421 O O . ILE A 1 170 ? 10.566 -3.167 -22.738 1.00 89.62 170 ILE A O 1
ATOM 1425 N N . GLN A 1 171 ? 10.995 -5.356 -22.818 1.00 89.44 171 GLN A N 1
ATOM 1426 C CA . GLN A 1 171 ? 12.453 -5.220 -22.813 1.00 89.44 171 GLN A CA 1
ATOM 1427 C C . GLN A 1 171 ? 13.009 -4.307 -23.928 1.00 89.44 171 GLN A C 1
ATOM 1429 O O . GLN A 1 171 ? 13.833 -3.444 -23.619 1.00 89.44 171 GLN A O 1
ATOM 1434 N N . PRO A 1 172 ? 12.577 -4.409 -25.203 1.00 91.12 172 PRO A N 1
ATOM 1435 C CA . PRO A 1 172 ? 13.015 -3.493 -26.257 1.00 91.12 172 PRO A CA 1
ATOM 1436 C C . PRO A 1 172 ? 12.709 -2.023 -25.949 1.00 91.12 172 PRO A C 1
ATOM 1438 O O . PRO A 1 172 ? 13.562 -1.164 -26.168 1.00 91.12 172 PR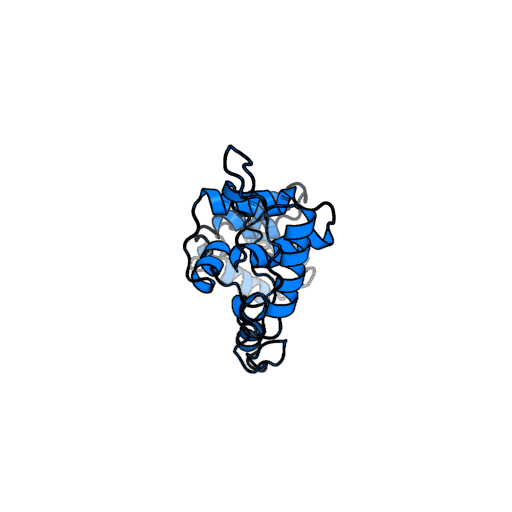O A O 1
ATOM 1441 N N . PHE A 1 173 ? 11.530 -1.740 -25.387 1.00 89.31 173 PHE A N 1
ATOM 1442 C CA . PHE A 1 173 ? 11.129 -0.392 -24.987 1.00 89.31 173 PHE A CA 1
ATOM 1443 C C . PHE A 1 173 ? 12.058 0.171 -23.905 1.00 89.31 173 PHE A C 1
ATOM 1445 O O . PHE A 1 173 ? 12.605 1.263 -24.066 1.00 89.31 173 PHE A O 1
ATOM 1452 N N . TRP A 1 174 ? 12.316 -0.597 -22.842 1.00 87.75 174 TRP A N 1
ATOM 1453 C CA . TRP A 1 174 ? 13.215 -0.149 -21.777 1.00 87.75 174 TRP A CA 1
ATOM 1454 C C . TRP A 1 174 ? 14.657 0.017 -22.240 1.00 87.75 174 TRP A C 1
ATOM 1456 O O . TRP A 1 174 ? 15.307 0.975 -21.830 1.00 87.75 174 TRP A O 1
ATOM 1466 N N . ARG A 1 175 ? 15.145 -0.855 -23.130 1.00 87.19 175 ARG A N 1
ATOM 1467 C CA . ARG A 1 175 ? 16.470 -0.698 -23.745 1.00 87.19 175 ARG A CA 1
ATOM 1468 C C . ARG A 1 175 ? 16.571 0.592 -24.553 1.00 87.19 175 ARG A C 1
ATOM 1470 O O . ARG A 1 175 ? 17.541 1.325 -24.395 1.00 87.19 175 ARG A O 1
ATOM 1477 N N . ALA A 1 176 ? 15.565 0.908 -25.370 1.00 89.56 176 ALA A N 1
ATOM 1478 C CA . ALA A 1 176 ? 15.547 2.148 -26.145 1.00 89.56 176 ALA A CA 1
ATOM 1479 C C . ALA A 1 176 ? 15.572 3.391 -25.238 1.00 89.56 176 ALA A C 1
ATOM 1481 O O . ALA A 1 176 ? 16.370 4.304 -25.464 1.00 89.56 176 ALA A O 1
ATOM 1482 N N . ILE A 1 177 ? 14.756 3.399 -24.177 1.00 86.38 177 ILE A N 1
ATOM 1483 C CA . ILE A 1 177 ? 14.757 4.475 -23.176 1.00 86.38 177 ILE A CA 1
ATOM 1484 C C . ILE A 1 177 ? 16.118 4.581 -22.496 1.00 86.38 177 ILE A C 1
ATOM 1486 O O . ILE A 1 177 ? 16.653 5.680 -22.373 1.00 86.38 177 ILE A O 1
ATOM 1490 N N . TRP A 1 178 ? 16.695 3.462 -22.064 1.00 83.81 178 TRP A N 1
ATOM 1491 C CA . TRP A 1 178 ? 17.965 3.471 -21.348 1.00 83.81 178 TRP A CA 1
ATOM 1492 C C . TRP A 1 178 ? 19.115 3.975 -22.216 1.00 83.81 178 TRP A C 1
ATOM 1494 O O . TRP A 1 178 ? 19.869 4.841 -21.779 1.00 83.81 178 TRP A O 1
ATOM 1504 N N . ASN A 1 179 ? 19.187 3.530 -23.472 1.00 85.19 179 ASN A N 1
ATOM 1505 C CA . ASN A 1 179 ? 20.170 4.013 -24.440 1.00 85.19 179 ASN A CA 1
ATOM 1506 C C . ASN A 1 179 ? 20.042 5.526 -24.660 1.00 85.19 179 ASN A C 1
ATOM 1508 O O . ASN A 1 179 ? 21.044 6.244 -24.707 1.00 85.19 179 ASN A O 1
ATOM 1512 N N . TYR A 1 180 ? 18.808 6.031 -24.758 1.00 85.69 180 TYR A N 1
ATOM 1513 C CA . TYR A 1 180 ? 18.561 7.467 -24.862 1.00 85.69 180 TYR A CA 1
ATOM 1514 C C . TYR A 1 180 ? 19.025 8.213 -23.606 1.00 85.69 180 TYR A C 1
ATOM 1516 O O . TYR A 1 180 ? 19.746 9.206 -23.710 1.00 85.69 180 TYR A O 1
ATOM 1524 N N . VAL A 1 181 ? 18.667 7.713 -22.420 1.00 80.81 181 VAL A N 1
ATOM 1525 C CA . VAL A 1 181 ? 19.068 8.298 -21.136 1.00 80.81 181 VAL A CA 1
ATOM 1526 C C . VAL A 1 181 ? 20.589 8.357 -21.034 1.00 80.81 181 VAL A C 1
ATOM 1528 O O . VAL A 1 181 ? 21.114 9.447 -20.829 1.00 80.81 181 VAL A O 1
ATOM 1531 N N . GLN A 1 182 ? 21.295 7.245 -21.262 1.00 80.62 182 GLN A N 1
ATOM 1532 C CA . GLN A 1 182 ? 22.762 7.174 -21.233 1.00 80.62 182 GLN A CA 1
ATOM 1533 C C . GLN A 1 182 ? 23.409 8.172 -22.199 1.00 80.62 182 GLN A C 1
ATOM 1535 O O . GLN A 1 182 ? 24.363 8.859 -21.828 1.00 80.62 182 GLN A O 1
ATOM 1540 N N . LYS A 1 183 ? 22.860 8.320 -23.412 1.00 83.12 183 LYS A N 1
ATOM 1541 C CA . LYS A 1 183 ? 23.341 9.296 -24.399 1.00 83.12 183 LYS A CA 1
ATOM 1542 C C . LYS A 1 183 ? 23.199 10.739 -23.910 1.00 83.12 183 LYS A C 1
ATOM 1544 O O . LYS A 1 183 ? 24.105 11.543 -24.124 1.00 83.12 183 LYS A O 1
ATOM 1549 N N . VAL A 1 184 ? 22.085 11.072 -23.259 1.00 80.94 184 VAL A N 1
ATOM 1550 C CA . VAL A 1 184 ? 21.817 12.428 -22.752 1.00 80.94 184 VAL A CA 1
ATOM 1551 C C . VAL A 1 184 ? 22.656 12.739 -21.513 1.00 80.94 184 VAL A C 1
ATOM 1553 O O . VAL A 1 184 ? 23.234 13.820 -21.423 1.00 80.94 184 VAL A O 1
ATOM 1556 N N . ILE A 1 185 ? 22.754 11.797 -20.572 1.00 75.62 185 ILE A N 1
ATOM 1557 C CA . ILE A 1 185 ? 23.463 12.011 -19.301 1.00 75.62 185 ILE A CA 1
ATOM 1558 C C . ILE A 1 185 ? 24.976 11.780 -19.411 1.00 75.62 185 ILE A C 1
ATOM 1560 O O . ILE A 1 185 ? 25.707 12.176 -18.510 1.00 75.62 185 ILE A O 1
ATOM 1564 N N . LYS A 1 186 ? 25.447 11.156 -20.502 1.00 77.69 186 LYS A N 1
ATOM 1565 C CA . LYS A 1 186 ? 26.852 10.777 -20.749 1.00 77.69 186 LYS A CA 1
ATOM 1566 C C . LYS A 1 186 ? 27.475 9.936 -19.623 1.00 77.69 186 LYS A C 1
ATOM 1568 O O . LYS A 1 186 ? 28.673 10.028 -19.370 1.00 77.69 186 LYS A O 1
ATOM 1573 N N . LEU A 1 187 ? 26.668 9.108 -18.960 1.00 68.19 187 LEU A N 1
ATOM 1574 C CA . LEU A 1 187 ? 27.100 8.191 -17.905 1.00 68.19 187 LEU A CA 1
ATOM 1575 C C . LEU A 1 187 ? 26.773 6.759 -18.313 1.00 68.19 187 LEU A C 1
ATOM 1577 O O . LEU A 1 187 ? 25.650 6.464 -18.725 1.00 68.19 187 LEU A O 1
ATOM 1581 N N . CYS A 1 188 ? 27.752 5.869 -18.166 1.00 64.88 188 CYS A N 1
ATOM 1582 C CA . CYS A 1 188 ? 27.559 4.439 -18.357 1.00 64.88 188 CYS A CA 1
ATOM 1583 C C . CYS A 1 188 ? 27.069 3.844 -17.025 1.00 64.88 188 CYS A C 1
ATOM 1585 O O . CYS A 1 188 ? 27.858 3.424 -16.184 1.00 64.88 188 CYS A O 1
ATOM 1587 N N . THR A 1 189 ? 25.759 3.886 -16.799 1.00 64.25 189 THR A N 1
ATOM 1588 C CA . THR A 1 189 ? 25.096 3.290 -15.629 1.00 64.25 189 THR A CA 1
ATOM 1589 C C . THR A 1 189 ? 24.687 1.843 -15.899 1.00 64.25 189 THR A C 1
ATOM 1591 O O . THR A 1 189 ? 24.338 1.491 -17.030 1.00 64.25 189 THR A O 1
ATOM 1594 N N . SER A 1 190 ? 24.658 1.013 -14.854 1.00 66.38 190 SER A N 1
ATOM 1595 C CA . SER A 1 190 ? 24.175 -0.375 -14.961 1.00 66.38 190 SER A CA 1
ATOM 1596 C C . SER A 1 190 ? 22.673 -0.442 -15.307 1.00 66.38 190 SER A C 1
ATOM 1598 O O . SER A 1 190 ? 21.829 0.143 -14.618 1.00 66.38 190 SER A O 1
ATOM 1600 N N . PHE A 1 191 ? 22.329 -1.145 -16.397 1.00 70.25 191 PHE A N 1
ATOM 1601 C CA . PHE A 1 191 ? 20.941 -1.395 -16.805 1.00 70.25 191 PHE A CA 1
ATOM 1602 C C . PHE A 1 191 ? 20.397 -2.595 -16.034 1.00 70.25 191 PHE A C 1
ATOM 1604 O O . PHE A 1 191 ? 20.849 -3.721 -16.223 1.00 70.25 191 PHE A O 1
ATOM 1611 N N . GLY A 1 192 ? 19.428 -2.365 -15.153 1.00 76.19 192 GLY A N 1
ATOM 1612 C CA . GLY A 1 192 ? 18.899 -3.428 -14.312 1.00 76.19 192 GLY A CA 1
ATOM 1613 C C . GLY A 1 192 ? 17.460 -3.202 -13.888 1.00 76.19 192 GLY A C 1
ATOM 1614 O O . GLY A 1 192 ? 16.931 -2.087 -13.924 1.00 76.19 192 GLY A O 1
ATOM 1615 N N . SER A 1 193 ? 16.845 -4.287 -13.421 1.00 75.06 193 SER A N 1
ATOM 1616 C CA . SER A 1 193 ? 15.467 -4.306 -12.933 1.00 75.06 193 SER A CA 1
ATOM 1617 C C . SER A 1 193 ? 15.230 -3.305 -11.804 1.00 75.06 193 SER A C 1
ATOM 1619 O O . SER A 1 193 ? 14.181 -2.665 -11.769 1.00 75.06 193 SER A O 1
ATOM 1621 N N . SER A 1 194 ? 16.203 -3.123 -10.906 1.00 76.44 194 SER A N 1
ATOM 1622 C CA . SER A 1 194 ? 16.122 -2.159 -9.803 1.00 76.44 194 SER A CA 1
ATOM 1623 C C . SER A 1 194 ? 16.161 -0.707 -10.293 1.00 76.44 194 SER A C 1
ATOM 1625 O O . SER A 1 194 ? 15.413 0.132 -9.791 1.00 76.44 194 SER A O 1
ATOM 1627 N N . SER A 1 195 ? 16.968 -0.408 -11.312 1.00 75.31 195 SER A N 1
ATOM 1628 C CA . SER A 1 195 ? 17.052 0.930 -11.907 1.00 75.31 195 SER A CA 1
ATOM 1629 C C . SER A 1 195 ? 15.726 1.322 -12.563 1.00 75.31 195 SER A C 1
ATOM 1631 O O . SER A 1 195 ? 15.222 2.417 -12.333 1.00 75.31 195 SER A O 1
ATOM 1633 N N . VAL A 1 196 ? 15.123 0.402 -13.323 1.00 75.75 196 VAL A N 1
ATOM 1634 C CA . VAL A 1 196 ? 13.874 0.648 -14.064 1.00 75.75 196 VAL A CA 1
ATOM 1635 C C . VAL A 1 196 ? 12.624 0.573 -13.184 1.00 75.75 196 VAL A C 1
ATOM 1637 O O . VAL A 1 196 ? 11.693 1.352 -13.371 1.00 75.75 196 VAL A O 1
ATOM 1640 N N . SER A 1 197 ? 12.579 -0.345 -12.217 1.00 73.12 197 SER A N 1
ATOM 1641 C CA . SER A 1 197 ? 11.357 -0.573 -11.428 1.00 73.12 197 SER A CA 1
ATOM 1642 C C . SER A 1 197 ? 11.258 0.343 -10.212 1.00 73.12 197 SER A C 1
ATOM 1644 O O . SER A 1 197 ? 10.169 0.784 -9.866 1.00 73.12 197 SER A O 1
ATOM 1646 N N . ILE A 1 198 ? 12.376 0.634 -9.542 1.00 76.44 198 ILE A N 1
ATOM 1647 C CA . ILE A 1 198 ? 12.375 1.385 -8.273 1.00 76.44 198 ILE A CA 1
ATOM 1648 C C . ILE A 1 198 ? 13.295 2.612 -8.298 1.00 76.44 198 ILE A C 1
ATOM 1650 O O . ILE A 1 198 ? 13.494 3.248 -7.264 1.00 76.44 198 ILE A O 1
ATOM 1654 N N . GLY A 1 199 ? 13.836 2.971 -9.469 1.00 73.12 199 GLY A N 1
ATOM 1655 C CA . GLY A 1 199 ? 14.624 4.192 -9.650 1.00 73.12 199 GLY A CA 1
ATOM 1656 C C . GLY A 1 199 ? 15.967 4.180 -8.917 1.00 73.12 199 GLY A C 1
ATOM 1657 O O . GLY A 1 199 ? 16.495 5.244 -8.593 1.00 73.12 199 GLY A O 1
ATOM 1658 N N . LEU A 1 200 ? 16.510 2.996 -8.609 1.00 72.94 200 LEU A N 1
ATOM 1659 C CA . LEU A 1 200 ? 17.794 2.870 -7.926 1.00 72.94 200 LEU A CA 1
ATOM 1660 C C . LEU A 1 200 ? 18.936 3.157 -8.910 1.00 72.94 200 LEU A C 1
ATOM 1662 O O . LEU A 1 200 ? 19.259 2.326 -9.752 1.00 72.94 200 LEU A O 1
ATOM 1666 N N . ILE A 1 201 ? 19.559 4.328 -8.783 1.00 67.62 201 ILE A N 1
ATOM 1667 C CA . ILE A 1 201 ? 20.771 4.693 -9.525 1.00 67.62 201 ILE A CA 1
ATOM 1668 C C . ILE A 1 201 ? 21.949 4.612 -8.554 1.00 67.62 201 ILE A C 1
ATOM 1670 O O . ILE A 1 201 ? 21.963 5.295 -7.527 1.00 67.62 201 ILE A O 1
ATOM 1674 N N . SER A 1 202 ? 22.934 3.764 -8.855 1.00 57.34 202 SER A N 1
ATOM 1675 C CA . SER A 1 202 ? 24.108 3.584 -7.998 1.00 57.34 202 SER A CA 1
ATOM 1676 C C . SER A 1 202 ? 24.885 4.895 -7.856 1.00 57.34 202 SER A C 1
ATOM 1678 O O . SER A 1 202 ? 25.220 5.551 -8.841 1.00 57.34 202 SER A O 1
ATOM 1680 N N . GLN A 1 203 ? 25.250 5.265 -6.625 1.00 50.75 203 GLN A N 1
ATOM 1681 C CA . GLN A 1 203 ? 26.107 6.433 -6.386 1.00 50.75 203 GLN A CA 1
ATOM 1682 C C . GLN A 1 203 ? 27.516 6.282 -6.981 1.00 50.75 203 GLN A C 1
ATOM 1684 O O . GLN A 1 203 ? 28.185 7.295 -7.186 1.00 50.75 203 GLN A O 1
ATOM 1689 N N . ARG A 1 204 ? 27.967 5.050 -7.272 1.00 48.97 204 ARG A N 1
ATOM 1690 C CA . ARG A 1 204 ? 29.226 4.814 -8.001 1.00 48.97 204 ARG A CA 1
ATOM 1691 C C . ARG A 1 204 ? 29.170 5.371 -9.424 1.00 48.97 204 ARG A C 1
ATOM 1693 O O . ARG A 1 204 ? 30.177 5.879 -9.896 1.00 48.97 204 ARG A O 1
ATOM 1700 N N . ASP A 1 205 ? 27.990 5.379 -10.035 1.00 48.94 205 ASP A N 1
ATOM 1701 C CA . ASP A 1 205 ? 27.794 5.868 -11.401 1.00 48.94 205 ASP A CA 1
ATOM 1702 C C . ASP A 1 205 ? 27.660 7.406 -11.445 1.00 48.94 205 ASP A C 1
ATOM 1704 O O . ASP A 1 205 ? 27.856 8.025 -12.487 1.00 48.94 205 ASP A O 1
ATOM 1708 N N . LEU A 1 206 ? 27.343 8.042 -10.306 1.00 47.91 206 LEU A N 1
ATOM 1709 C CA . LEU A 1 206 ? 27.150 9.495 -10.173 1.00 47.91 206 LEU A CA 1
ATOM 1710 C C . LEU A 1 206 ? 28.407 10.243 -9.700 1.00 47.91 206 LEU A C 1
ATOM 1712 O O . LEU A 1 206 ? 28.529 11.449 -9.923 1.00 47.91 206 LEU A O 1
ATOM 1716 N N . LYS A 1 207 ? 29.343 9.563 -9.026 1.00 41.97 207 LYS A N 1
ATOM 1717 C CA . LYS A 1 207 ? 30.608 10.163 -8.585 1.00 41.97 207 LYS A CA 1
ATOM 1718 C C . LYS A 1 207 ? 31.630 10.100 -9.720 1.00 41.97 207 LYS A C 1
ATOM 1720 O O . LYS A 1 207 ? 32.428 9.175 -9.802 1.00 41.97 207 LYS A O 1
ATOM 1725 N N . GLY A 1 208 ? 31.635 11.127 -10.566 1.00 45.81 208 GLY A N 1
ATOM 1726 C CA . GLY A 1 208 ? 32.745 11.406 -11.475 1.00 45.81 208 GLY A CA 1
ATOM 1727 C C . GLY A 1 208 ? 34.027 11.720 -10.696 1.00 45.81 208 GLY A C 1
ATOM 1728 O O . GLY A 1 208 ? 34.302 12.875 -10.385 1.00 45.81 208 GLY A O 1
ATOM 1729 N N . GLY A 1 209 ? 34.804 10.694 -10.350 1.00 33.72 209 GLY A N 1
ATOM 1730 C CA . GLY A 1 209 ? 36.080 10.823 -9.651 1.00 33.72 209 GLY A CA 1
ATOM 1731 C C . GLY A 1 209 ? 37.115 9.861 -10.223 1.00 33.72 209 GLY A C 1
ATOM 1732 O O . GLY A 1 209 ? 36.999 8.662 -10.016 1.00 33.72 209 GLY A O 1
ATOM 1733 N N . LYS A 1 210 ? 38.098 10.422 -10.947 1.00 37.69 210 LYS A N 1
ATOM 1734 C CA . LYS A 1 210 ? 39.349 9.807 -11.450 1.00 37.69 210 LYS A CA 1
ATOM 1735 C C . LYS A 1 210 ? 39.214 8.333 -11.866 1.00 37.69 210 LYS A C 1
ATOM 1737 O O . LYS A 1 210 ? 39.674 7.435 -11.173 1.00 37.69 210 LYS A O 1
ATOM 1742 N N . GLY A 1 211 ? 38.592 8.122 -13.024 1.00 42.59 211 GLY A N 1
ATOM 1743 C CA . GLY A 1 211 ? 38.365 6.793 -13.602 1.00 42.59 211 GLY A CA 1
ATOM 1744 C C . GLY A 1 211 ? 37.013 6.643 -14.298 1.00 42.59 211 GLY A C 1
ATOM 1745 O O . GLY A 1 211 ? 36.544 5.528 -14.486 1.00 42.59 211 GLY A O 1
ATOM 1746 N N . THR A 1 212 ? 36.349 7.746 -14.662 1.00 40.50 212 THR A N 1
ATOM 1747 C CA . THR A 1 212 ? 35.177 7.706 -15.540 1.00 40.50 212 THR A CA 1
ATOM 1748 C C . THR A 1 212 ? 35.584 7.079 -16.866 1.00 40.50 212 THR A C 1
ATOM 1750 O O . THR A 1 212 ? 36.244 7.733 -17.676 1.00 40.50 212 THR A O 1
ATOM 1753 N N . HIS A 1 213 ? 35.175 5.834 -17.108 1.00 42.62 213 HIS A N 1
ATOM 1754 C CA . HIS A 1 213 ? 35.062 5.340 -18.470 1.00 42.62 213 HIS A CA 1
ATOM 1755 C C . HIS A 1 213 ? 34.033 6.236 -19.164 1.00 42.62 213 HIS A C 1
ATOM 1757 O O . HIS A 1 213 ? 32.827 6.080 -18.987 1.00 42.62 213 HIS A O 1
ATOM 1763 N N . MET A 1 214 ? 34.514 7.237 -19.908 1.00 38.19 214 MET A N 1
ATOM 1764 C CA . MET A 1 214 ? 33.719 7.835 -20.972 1.00 38.19 214 MET A CA 1
ATOM 1765 C C . MET A 1 214 ? 33.192 6.671 -21.808 1.00 38.19 214 MET A C 1
ATOM 1767 O O . MET A 1 214 ? 33.975 5.799 -22.184 1.00 38.19 214 MET A O 1
ATOM 1771 N N . CYS A 1 215 ? 31.886 6.642 -22.076 1.00 45.75 215 CYS A N 1
ATOM 1772 C CA . CYS A 1 215 ? 31.307 5.728 -23.055 1.00 45.75 215 CYS A CA 1
ATOM 1773 C C . CYS A 1 215 ? 31.931 6.076 -24.421 1.00 45.75 215 CYS A C 1
ATOM 1775 O O . CYS A 1 215 ? 31.413 6.912 -25.156 1.00 45.75 215 CYS A O 1
ATOM 1777 N N . THR A 1 216 ? 33.097 5.499 -24.720 1.00 42.25 216 THR A N 1
ATOM 1778 C CA . THR A 1 216 ? 33.824 5.678 -25.983 1.00 42.25 216 THR A CA 1
ATOM 1779 C C . THR A 1 216 ? 33.154 4.910 -27.110 1.00 42.25 216 THR A C 1
ATOM 1781 O O . THR A 1 216 ? 33.278 5.309 -28.259 1.00 42.25 216 THR A O 1
ATOM 1784 N N . ASN A 1 217 ? 32.356 3.895 -26.770 1.00 42.41 217 ASN A N 1
ATOM 1785 C CA . ASN A 1 217 ? 31.489 3.185 -27.692 1.00 42.41 217 ASN A CA 1
ATOM 1786 C C . ASN A 1 217 ? 30.066 3.183 -27.131 1.00 42.41 217 ASN A C 1
ATOM 1788 O O . ASN A 1 217 ? 29.745 2.435 -26.209 1.00 42.41 217 ASN A O 1
ATOM 1792 N N . VAL A 1 218 ? 29.198 4.021 -27.702 1.00 40.97 218 VAL A N 1
ATOM 1793 C CA . VAL A 1 218 ? 27.757 3.752 -27.674 1.00 40.97 218 VAL A CA 1
ATOM 1794 C C . VAL A 1 218 ? 27.597 2.432 -28.416 1.00 40.97 218 VAL A C 1
ATOM 1796 O O . VAL A 1 218 ? 27.801 2.384 -29.627 1.00 40.97 218 VAL A O 1
ATOM 1799 N N . CYS A 1 219 ? 27.361 1.346 -27.682 1.00 37.44 219 CYS A N 1
ATOM 1800 C CA . CYS A 1 219 ? 27.243 0.027 -28.279 1.00 37.44 219 CYS A CA 1
ATOM 1801 C C . CYS A 1 219 ? 26.071 0.054 -29.270 1.00 37.44 219 CYS A C 1
ATOM 1803 O O . CYS A 1 219 ? 24.928 0.295 -28.881 1.00 37.44 219 CYS A O 1
ATOM 1805 N N . GLY A 1 220 ? 26.375 -0.116 -30.557 1.00 40.19 220 GLY A N 1
ATOM 1806 C CA . GLY A 1 220 ? 25.380 -0.174 -31.628 1.00 40.19 220 GLY A CA 1
ATOM 1807 C C . GLY A 1 220 ? 24.613 -1.495 -31.662 1.00 40.19 220 GLY A C 1
ATOM 1808 O O . GLY A 1 220 ? 23.701 -1.627 -32.472 1.00 40.19 220 GLY A O 1
ATOM 1809 N N . ASP A 1 221 ? 24.961 -2.447 -30.790 1.00 31.73 221 ASP A N 1
ATOM 1810 C CA . ASP A 1 221 ? 24.382 -3.783 -30.774 1.00 31.73 221 ASP A CA 1
ATOM 1811 C C . ASP A 1 221 ? 23.398 -3.998 -29.611 1.00 31.73 221 ASP A C 1
ATOM 1813 O O . ASP A 1 221 ? 23.722 -3.734 -28.448 1.00 31.73 221 ASP A O 1
ATOM 1817 N N . PRO A 1 222 ? 22.202 -4.553 -29.884 1.00 39.06 222 PRO A N 1
ATOM 1818 C CA . PRO A 1 222 ? 21.153 -4.772 -28.887 1.00 39.06 222 PRO A CA 1
ATOM 1819 C C . PRO A 1 222 ? 21.430 -5.925 -27.898 1.00 39.06 222 PRO A C 1
ATOM 1821 O O . PRO A 1 222 ? 20.558 -6.234 -27.081 1.00 39.06 222 PRO A O 1
ATOM 1824 N N . PHE A 1 223 ? 22.610 -6.557 -27.946 1.00 33.41 223 PHE A N 1
ATOM 1825 C CA . PHE A 1 223 ? 22.929 -7.784 -27.199 1.00 33.41 223 PHE A CA 1
ATOM 1826 C C . PHE A 1 223 ? 24.008 -7.656 -26.116 1.00 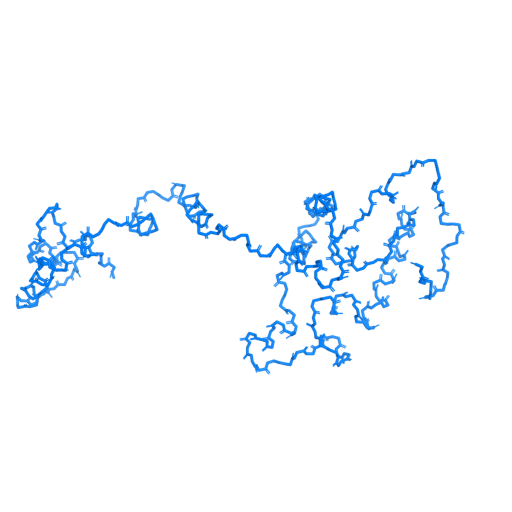33.41 223 PHE A C 1
ATOM 1828 O O . PHE A 1 223 ? 24.343 -8.664 -25.494 1.00 33.41 223 PHE A O 1
ATOM 1835 N N . CYS A 1 224 ? 24.525 -6.463 -25.811 1.00 33.19 224 CYS A N 1
ATOM 1836 C CA . CYS A 1 224 ? 25.481 -6.330 -24.708 1.00 33.19 224 CYS A CA 1
ATOM 1837 C C . CYS A 1 224 ? 24.807 -6.561 -23.345 1.00 33.19 224 CYS A C 1
ATOM 1839 O O . CYS A 1 224 ? 24.189 -5.670 -22.767 1.00 33.19 224 CYS A O 1
ATOM 1841 N N . SER A 1 225 ? 24.952 -7.789 -22.848 1.00 35.66 225 SER A N 1
ATOM 1842 C CA . SER A 1 225 ? 24.716 -8.189 -21.464 1.00 35.66 225 SER A CA 1
ATOM 1843 C C . SER A 1 225 ? 26.085 -8.336 -20.806 1.00 35.66 225 SER A C 1
ATOM 1845 O O . SER A 1 225 ? 26.906 -9.116 -21.287 1.00 35.66 225 SER A O 1
ATOM 1847 N N . GLY A 1 226 ? 26.333 -7.567 -19.750 1.00 30.23 226 GLY A N 1
ATOM 1848 C CA . GLY A 1 226 ? 27.481 -7.696 -18.856 1.00 30.23 226 GLY A CA 1
ATOM 1849 C C . GLY A 1 226 ? 26.993 -7.620 -17.424 1.00 30.23 226 GLY A C 1
ATOM 1850 O O . GLY A 1 226 ? 26.129 -6.749 -17.171 1.00 30.23 226 GLY A O 1
#

Radius of gyration: 29.81 Å; chains: 1; bounding box: 83×36×69 Å

Organism: Sarcophilus harrisii (NCBI:txid9305)

pLDDT: mean 77.63, std 15.4, range [30.23, 95.0]